Protein AF-A0A3D0YXF5-F1 (afdb_monomer)

Mean predicted aligned error: 14.38 Å

Solvent-accessible surface area (backbone atoms only — not comparable to full-atom values): 16754 Å² total; per-residue (Å²): 121,49,77,58,75,76,89,81,61,90,86,75,76,99,81,76,87,83,88,84,89,81,92,72,65,40,73,45,70,45,40,43,41,37,67,50,74,58,67,47,79,48,69,56,35,49,22,45,36,40,40,40,33,49,24,33,35,38,38,37,34,51,30,30,38,42,40,38,39,40,33,48,30,38,39,37,39,40,34,43,36,35,38,42,36,41,35,41,37,43,28,40,42,39,36,41,35,50,30,37,36,42,36,40,39,40,34,45,39,34,37,40,40,38,34,47,35,39,40,40,38,41,37,39,36,45,30,41,43,38,38,40,35,40,36,39,38,36,39,39,38,42,34,48,33,40,41,37,39,37,38,53,35,40,26,44,37,37,39,37,41,32,51,31,34,39,39,37,44,28,34,47,73,36,84,67,10,43,35,40,40,38,26,48,32,30,39,37,36,42,32,36,39,72,84,42,43,26,25,41,40,37,41,30,73,38,65,52,79,47,75,64,52,78,51,73,41,78,49,77,58,94,45,34,41,37,34,24,37,68,41,74,52,11,43,38,39,38,40,25,48,31,29,38,36,40,36,39,52,40,95,82,64,76,73,73,74,80,72,71,75,64,73,50,75,65,55,53,48,46,54,50,34,42,76,70,65,77,44,53,74,70,57,42,52,53,52,52,41,59,74,67,68,61,82,81,78,79,82,81,83,78,86,80,83,91,83,86,82,88,80,88,75,90,77,81,88,79,86,82,89,86,132

Radius of gyration: 31.26 Å; Cα contacts (8 Å, |Δi|>4): 800; chains: 1; bounding box: 92×60×102 Å

pLDDT: mean 80.94, std 19.0, range [35.25, 97.25]

Nearest PDB structures (foldseek):
  4qrk-assembly1_A  TM=3.802E-01  e=3.523E-03  Clostridium sporogenes ATCC 15579
  5awg-assembly1_A  TM=2.211E-01  e=3.353E+00  Escherichia coli K-12

Foldseek 3Di:
DDEDDPVPDPPDDDDDDDDDDDDDPQADEEEEEEEDQEEAEEENHAHAYAAAYAHYEYEYYCYHEHYEAHYAEYEYHAECYEEEYHYAYAYEEYEYEQYEYEYEEEYQEYEYHAYNYEEEYAYEYADDEYEHEQYHEAYAYEYAEEEYAYYADEYQHAHAEYAYYEYEHEYAHDFNREHEHEYAYYEYEYEYALPHFAKEKFAELEEEEAAPRQFPAWDDDDRIITTTSHHHRHYHYYYYDYYYYYYYHDHDDPPPPPPPPPPPPQLVVLVVCVVVVVDPPVVSVVSVCVVVVDDDDDDDDDDDDDDDDDDDDDDDDDDDDDD

Secondary structure (DSSP, 8-state):
-EEE-STT-TT--S-----------TTS-EEEEE-SS--EEEES--S-EEEEEEES-EEEES-EEEEEEEEEES-EEEES-EEEEEEEEEES-EEEES-EEEEEEEEEES-EEEEEEEEEEEEEEEES-EEEEEEES-EEEEEEES-EEEEEEEEEEEEEEEEES-EEEEEEEEEEEEEEEEESSS-EEEEEETT--EEEEEEESSS-EEE-S--SEEEEETTEEEEESS-SSEEEEEEESSS-EEEEEES----------PPPHHHHHHHHHHHTTSS-HHHHHHHHHHHTTPPPPPPP-----------------------

Structure (mmCIF, N/CA/C/O backbone):
data_AF-A0A3D0YXF5-F1
#
_entry.id   AF-A0A3D0YXF5-F1
#
loop_
_atom_site.group_PDB
_atom_site.id
_atom_site.type_symbol
_atom_site.label_atom_id
_atom_site.label_alt_id
_atom_site.label_comp_id
_atom_site.label_asym_id
_atom_site.label_entity_id
_atom_site.label_seq_id
_atom_site.pdbx_PDB_ins_code
_atom_site.Cartn_x
_atom_site.Cartn_y
_atom_site.Cartn_z
_atom_site.occupancy
_atom_site.B_iso_or_equiv
_atom_site.auth_seq_id
_atom_site.auth_comp_id
_atom_site.auth_asym_id
_atom_site.auth_atom_id
_atom_site.pdbx_PDB_model_num
ATOM 1 N N . LYS A 1 1 ? 18.301 -5.282 -23.547 1.00 48.09 1 LYS A N 1
ATOM 2 C CA . LYS A 1 1 ? 19.136 -4.310 -22.814 1.00 48.09 1 LYS A CA 1
ATOM 3 C C . LYS A 1 1 ? 19.361 -3.062 -23.658 1.00 48.09 1 LYS A C 1
ATOM 5 O O . LYS A 1 1 ? 19.960 -3.166 -24.724 1.00 48.09 1 LYS A O 1
ATOM 10 N N . ILE A 1 2 ? 18.848 -1.915 -23.215 1.00 55.94 2 ILE A N 1
ATOM 11 C CA . ILE A 1 2 ? 19.117 -0.598 -23.811 1.00 55.94 2 ILE A CA 1
ATOM 12 C C . ILE A 1 2 ? 19.801 0.243 -22.738 1.00 55.94 2 ILE A C 1
ATOM 14 O O . ILE A 1 2 ? 19.229 0.450 -21.672 1.00 55.94 2 ILE A O 1
ATOM 18 N N . ILE A 1 3 ? 21.022 0.691 -23.024 1.00 53.75 3 ILE A N 1
ATOM 19 C CA . ILE A 1 3 ? 21.816 1.538 -22.130 1.00 53.75 3 ILE A CA 1
ATOM 20 C C . ILE A 1 3 ? 21.948 2.896 -22.807 1.00 53.75 3 ILE A C 1
ATOM 22 O O . ILE A 1 3 ? 22.536 2.991 -23.888 1.00 53.75 3 ILE A O 1
ATOM 26 N N . VAL A 1 4 ? 21.411 3.943 -22.185 1.00 55.62 4 VAL A N 1
ATOM 27 C CA . VAL A 1 4 ? 21.636 5.324 -22.631 1.00 55.62 4 VAL A CA 1
ATOM 28 C C . VAL A 1 4 ? 22.674 5.951 -21.704 1.00 55.62 4 VAL A C 1
ATOM 30 O O . VAL A 1 4 ? 22.337 6.567 -20.693 1.00 55.62 4 VAL A O 1
ATOM 33 N N . ASP A 1 5 ? 23.952 5.751 -22.033 1.00 45.34 5 ASP A N 1
ATOM 34 C CA . ASP A 1 5 ? 25.078 6.298 -21.274 1.00 45.34 5 ASP A CA 1
ATOM 35 C C . ASP A 1 5 ? 25.586 7.612 -21.895 1.00 45.34 5 ASP A C 1
ATOM 37 O O . ASP A 1 5 ? 25.857 7.707 -23.094 1.00 45.34 5 ASP A O 1
ATOM 41 N N . ARG A 1 6 ? 25.734 8.641 -21.055 1.00 49.47 6 ARG A N 1
ATOM 42 C CA . ARG A 1 6 ? 26.289 9.950 -21.430 1.00 49.47 6 ARG A CA 1
ATOM 43 C C . ARG A 1 6 ? 27.824 9.971 -21.345 1.00 49.47 6 ARG A C 1
ATOM 45 O O . ARG A 1 6 ? 28.446 10.866 -21.917 1.00 49.47 6 ARG A O 1
ATOM 52 N N . ALA A 1 7 ? 28.448 9.005 -20.662 1.00 42.97 7 ALA A N 1
ATOM 53 C CA . ALA A 1 7 ? 29.860 9.037 -20.270 1.00 42.97 7 ALA A CA 1
ATOM 54 C C . ALA A 1 7 ? 30.867 8.819 -21.419 1.00 42.97 7 ALA A C 1
ATOM 56 O O . ALA A 1 7 ? 32.049 9.128 -21.264 1.00 42.97 7 ALA A O 1
ATOM 57 N N . GLY A 1 8 ? 30.427 8.361 -22.596 1.00 37.31 8 GLY A N 1
ATOM 58 C CA . GLY A 1 8 ? 31.296 8.147 -23.765 1.00 37.31 8 GLY A CA 1
ATOM 59 C C . GLY A 1 8 ? 31.472 9.349 -24.704 1.00 37.31 8 GLY A C 1
ATOM 60 O O . GLY A 1 8 ? 32.304 9.305 -25.611 1.00 37.31 8 GLY A O 1
ATOM 61 N N . CYS A 1 9 ? 30.714 10.433 -24.527 1.00 43.78 9 CYS A N 1
ATOM 62 C CA . CYS A 1 9 ? 30.600 11.481 -25.546 1.00 43.78 9 CYS A CA 1
ATOM 63 C C . CYS A 1 9 ? 31.459 12.716 -25.218 1.00 43.78 9 CYS A C 1
ATOM 65 O O . CYS A 1 9 ? 30.960 13.744 -24.759 1.00 43.78 9 CYS A O 1
ATOM 67 N N . ARG A 1 10 ? 32.778 12.646 -25.466 1.00 35.75 10 ARG A N 1
ATOM 68 C CA . ARG A 1 10 ? 33.653 13.836 -25.426 1.00 35.75 10 ARG A CA 1
ATOM 69 C C . ARG A 1 10 ? 33.351 14.751 -26.619 1.00 35.75 10 ARG A C 1
ATOM 71 O O . ARG A 1 10 ? 33.661 14.402 -27.753 1.00 35.75 10 ARG A O 1
ATOM 78 N N . GLY A 1 11 ? 32.807 15.940 -26.344 1.00 41.78 11 GLY A N 1
ATOM 79 C CA . GLY A 1 11 ? 32.655 17.031 -27.320 1.00 41.78 11 GLY A CA 1
ATOM 80 C C . GLY A 1 11 ? 31.221 17.488 -27.610 1.00 41.78 11 GLY A C 1
ATOM 81 O O . GLY A 1 11 ? 31.004 18.163 -28.612 1.00 41.78 11 GLY A O 1
ATOM 82 N N . TRP A 1 12 ? 30.235 17.123 -26.788 1.00 47.50 12 TRP A N 1
ATOM 83 C CA . TRP A 1 12 ? 28.827 17.464 -27.027 1.00 47.50 12 TRP A CA 1
ATOM 84 C C . TRP A 1 12 ? 28.361 18.666 -26.194 1.00 47.50 12 TRP A C 1
ATOM 86 O O . TRP A 1 12 ? 28.510 18.682 -24.973 1.00 47.50 12 TRP A O 1
ATOM 96 N N . SER A 1 13 ? 27.805 19.679 -26.868 1.00 45.81 13 SER A N 1
ATOM 97 C CA . SER A 1 13 ? 27.180 20.861 -26.264 1.00 45.81 13 SER A CA 1
ATOM 98 C C . SER A 1 13 ? 25.752 20.572 -25.768 1.00 45.81 13 SER A C 1
ATOM 100 O O . SER A 1 13 ? 25.099 19.616 -26.182 1.00 45.81 13 SER A O 1
ATOM 102 N N . ALA A 1 14 ? 25.291 21.401 -24.832 1.00 47.19 14 ALA A N 1
ATOM 103 C CA . ALA A 1 14 ? 24.287 21.119 -23.805 1.00 47.19 14 ALA A CA 1
ATOM 104 C C . ALA A 1 14 ? 22.796 21.029 -24.223 1.00 47.19 14 ALA A C 1
ATOM 106 O O . ALA A 1 14 ? 21.942 21.140 -23.352 1.00 47.19 14 ALA A O 1
ATOM 107 N N . GLU A 1 15 ? 22.439 20.803 -25.490 1.00 48.72 15 GLU A N 1
ATOM 108 C CA . GLU A 1 15 ? 21.062 21.090 -25.953 1.00 48.72 15 GLU A CA 1
ATOM 109 C C . GLU A 1 15 ? 20.487 20.097 -26.980 1.00 48.72 15 GLU A C 1
ATOM 111 O O . GLU A 1 15 ? 19.892 20.481 -27.985 1.00 48.72 15 GLU A O 1
ATOM 116 N N . ARG A 1 16 ? 20.638 18.784 -26.761 1.00 51.69 16 ARG A N 1
ATOM 117 C CA . ARG A 1 16 ? 19.855 17.797 -27.527 1.00 51.69 16 ARG A CA 1
ATOM 118 C C . ARG A 1 16 ? 19.214 16.746 -26.632 1.00 51.69 16 ARG A C 1
ATOM 120 O O . ARG A 1 16 ? 19.907 15.989 -25.957 1.00 51.69 16 ARG A O 1
ATOM 127 N N . GLN A 1 17 ? 17.885 16.727 -26.673 1.00 59.66 17 GLN A N 1
ATOM 128 C CA . GLN A 1 17 ? 17.025 15.643 -26.215 1.00 59.66 17 GLN A CA 1
ATOM 129 C C . GLN A 1 17 ? 17.021 14.551 -27.293 1.00 59.66 17 GLN A C 1
ATOM 131 O O . GLN A 1 17 ? 16.978 14.857 -28.487 1.00 59.66 17 GLN A O 1
ATOM 136 N N . VAL A 1 18 ? 17.131 13.289 -26.884 1.00 67.81 18 VAL A N 1
ATOM 137 C CA . VAL A 1 18 ? 17.020 12.140 -27.789 1.00 67.81 18 VAL A CA 1
ATOM 138 C C . VAL A 1 18 ? 15.749 11.403 -27.410 1.00 67.81 18 VAL A C 1
ATOM 140 O O . VAL A 1 18 ? 15.692 10.794 -26.345 1.00 67.81 18 VAL A O 1
ATOM 143 N N . ASP A 1 19 ? 14.749 11.465 -28.282 1.00 74.44 19 ASP A N 1
ATOM 144 C CA . ASP A 1 19 ? 13.517 10.701 -28.126 1.00 74.44 19 ASP A CA 1
ATOM 145 C C . ASP A 1 19 ? 13.680 9.356 -28.842 1.00 74.44 19 ASP A C 1
ATOM 147 O O . ASP A 1 19 ? 13.982 9.296 -30.037 1.00 74.44 19 ASP A O 1
ATOM 151 N N . VAL A 1 20 ? 13.517 8.264 -28.096 1.00 79.88 20 VAL A N 1
ATOM 152 C CA . VAL A 1 20 ? 13.650 6.897 -28.606 1.00 79.88 20 VAL A CA 1
ATOM 153 C C . VAL A 1 20 ? 12.303 6.196 -28.468 1.00 79.88 20 VAL A C 1
ATOM 155 O O . VAL A 1 20 ? 11.877 5.883 -27.360 1.00 79.88 20 VAL A O 1
ATOM 158 N N . GLU A 1 21 ? 11.639 5.919 -29.592 1.00 83.88 21 GLU A N 1
ATOM 159 C CA . GLU A 1 21 ? 10.446 5.064 -29.630 1.00 83.88 21 GLU A CA 1
ATOM 160 C C . GLU A 1 21 ? 10.843 3.656 -30.080 1.00 83.88 21 GLU A C 1
ATOM 162 O O . GLU A 1 21 ? 11.432 3.462 -31.145 1.00 83.88 21 GLU A O 1
ATOM 167 N N . LEU A 1 22 ? 10.503 2.655 -29.270 1.00 82.38 22 LEU A N 1
ATOM 168 C CA . LEU A 1 22 ? 10.788 1.251 -29.548 1.00 82.38 22 LEU A CA 1
ATOM 169 C C . LEU A 1 22 ? 9.500 0.445 -29.482 1.00 82.38 22 LEU A C 1
ATOM 171 O O . LEU A 1 22 ? 8.770 0.484 -28.495 1.00 82.38 22 LEU A O 1
ATOM 175 N N . ARG A 1 23 ? 9.241 -0.331 -30.534 1.00 86.50 23 ARG A N 1
ATOM 176 C CA . ARG A 1 23 ? 8.106 -1.253 -30.598 1.00 86.50 23 ARG A CA 1
ATOM 177 C C . ARG A 1 23 ? 8.620 -2.669 -30.461 1.00 86.50 23 ARG A C 1
ATOM 179 O O . ARG A 1 23 ? 9.256 -3.192 -31.373 1.00 86.50 23 ARG A O 1
ATOM 186 N N . ILE A 1 24 ? 8.345 -3.270 -29.314 1.00 88.19 24 ILE A N 1
ATOM 187 C CA . ILE A 1 24 ? 8.746 -4.639 -29.001 1.00 88.19 24 ILE A CA 1
ATOM 188 C C . ILE A 1 24 ? 7.515 -5.551 -28.912 1.00 88.19 24 ILE A C 1
ATOM 190 O O . ILE A 1 24 ? 6.410 -5.076 -28.631 1.00 88.19 24 ILE A O 1
ATOM 194 N N . PRO A 1 25 ? 7.666 -6.862 -29.161 1.00 86.62 25 PRO A N 1
ATOM 195 C CA . PRO A 1 25 ? 6.602 -7.827 -28.916 1.00 86.62 25 PRO A CA 1
ATOM 196 C C . PRO A 1 25 ? 6.161 -7.805 -27.450 1.00 86.62 25 PRO A C 1
ATOM 198 O O . PRO A 1 25 ? 6.988 -7.679 -26.551 1.00 86.62 25 PRO A O 1
ATOM 201 N N . ARG A 1 26 ? 4.864 -8.003 -27.189 1.00 84.50 26 ARG A N 1
ATOM 202 C CA . ARG A 1 26 ? 4.323 -7.955 -25.819 1.00 84.50 26 ARG A CA 1
ATOM 203 C C . ARG A 1 26 ? 4.929 -9.003 -24.886 1.00 84.50 26 ARG A C 1
ATOM 205 O O . ARG A 1 26 ? 4.947 -8.785 -23.690 1.00 84.50 26 ARG A O 1
ATOM 212 N N . SER A 1 27 ? 5.389 -10.137 -25.401 1.00 86.62 27 SER A N 1
ATOM 213 C CA . SER A 1 27 ? 6.003 -11.203 -24.601 1.00 86.62 27 SER A CA 1
ATOM 214 C C . SER A 1 27 ? 7.510 -11.031 -24.398 1.00 86.62 27 SER A C 1
ATOM 216 O O . SER A 1 27 ? 8.139 -11.930 -23.856 1.00 86.62 27 SER A O 1
ATOM 218 N N . ALA A 1 28 ? 8.108 -9.953 -24.910 1.00 85.25 28 ALA A N 1
ATOM 219 C CA . ALA A 1 28 ? 9.539 -9.731 -24.779 1.00 85.25 28 ALA A CA 1
ATOM 220 C C . ALA A 1 28 ? 9.890 -9.231 -23.375 1.00 85.25 28 ALA A C 1
ATOM 222 O O . ALA A 1 28 ? 9.149 -8.440 -22.788 1.00 85.25 28 ALA A O 1
ATOM 223 N N . ASP A 1 29 ? 11.056 -9.648 -22.891 1.00 88.88 29 ASP A N 1
ATOM 224 C CA . ASP A 1 29 ? 11.658 -9.076 -21.695 1.00 88.88 29 ASP A CA 1
ATOM 225 C C . ASP A 1 29 ? 12.316 -7.732 -22.036 1.00 88.88 29 ASP A C 1
ATOM 227 O O . ASP A 1 29 ? 12.961 -7.574 -23.082 1.00 88.88 29 ASP A O 1
ATOM 231 N N . LEU A 1 30 ? 12.146 -6.750 -21.154 1.00 88.75 30 LEU A N 1
ATOM 232 C CA . LEU A 1 30 ? 12.619 -5.385 -21.344 1.00 88.75 30 LEU A CA 1
ATOM 233 C C . LEU A 1 30 ? 13.515 -4.966 -20.183 1.00 88.75 30 LEU A C 1
ATOM 235 O O . LEU A 1 30 ? 13.103 -4.959 -19.031 1.00 88.75 30 LEU A O 1
ATOM 239 N N . GLU A 1 31 ? 14.727 -4.541 -20.514 1.00 91.50 31 GLU A N 1
ATOM 240 C CA . GLU A 1 31 ? 15.679 -3.962 -19.569 1.00 91.50 31 GLU A CA 1
ATOM 241 C C . GLU A 1 31 ? 16.110 -2.592 -20.095 1.00 91.50 31 GLU A C 1
ATOM 243 O O . GLU A 1 31 ? 16.691 -2.502 -21.192 1.00 91.50 31 GLU A O 1
ATOM 248 N N . VAL A 1 32 ? 15.796 -1.551 -19.324 1.00 88.12 32 VAL A N 1
ATOM 249 C CA . VAL A 1 32 ? 16.102 -0.149 -19.629 1.00 88.12 32 VAL A CA 1
ATOM 250 C C . VAL A 1 32 ? 16.893 0.444 -18.475 1.00 88.12 32 VAL A C 1
ATOM 252 O O . VAL A 1 32 ? 16.419 0.470 -17.342 1.00 88.12 32 VAL A O 1
ATOM 255 N N . GLU A 1 33 ? 18.080 0.954 -18.790 1.00 88.25 33 GLU A N 1
ATOM 256 C CA . GLU A 1 33 ? 18.944 1.652 -17.841 1.00 88.25 33 GLU A CA 1
ATOM 257 C C . GLU A 1 33 ? 19.231 3.067 -18.369 1.00 88.25 33 GLU A C 1
ATOM 259 O O . GLU A 1 33 ? 19.772 3.235 -19.472 1.00 88.25 33 GLU A O 1
ATOM 264 N N . THR A 1 34 ? 18.864 4.095 -17.597 1.00 82.38 34 THR A N 1
ATOM 265 C CA . THR A 1 34 ? 19.123 5.503 -17.940 1.00 82.38 34 THR A CA 1
ATOM 266 C C . THR A 1 34 ? 19.773 6.248 -16.773 1.00 82.38 34 THR A C 1
ATOM 268 O O . THR A 1 34 ? 19.364 6.149 -15.621 1.00 82.38 34 THR A O 1
ATOM 271 N N . GLY A 1 35 ? 20.823 7.020 -17.059 1.00 76.50 35 GLY A N 1
ATOM 272 C CA . GLY A 1 35 ? 21.488 7.855 -16.047 1.00 76.50 35 GLY A CA 1
ATOM 273 C C . GLY A 1 35 ? 21.076 9.330 -16.068 1.00 76.50 35 GLY A C 1
ATOM 274 O O . GLY A 1 35 ? 21.426 10.075 -15.158 1.00 76.50 35 GLY A O 1
ATOM 275 N N . GLY A 1 36 ? 20.395 9.779 -17.127 1.00 74.44 36 GLY A N 1
ATOM 276 C CA . GLY A 1 36 ? 20.035 11.185 -17.342 1.00 74.44 36 GLY A CA 1
ATOM 277 C C . GLY A 1 36 ? 18.571 11.493 -17.013 1.00 74.44 36 GLY A C 1
ATOM 278 O O . GLY A 1 36 ? 17.788 10.560 -16.925 1.00 74.44 36 GLY A O 1
ATOM 279 N N . PRO A 1 37 ? 18.184 12.783 -16.921 1.00 75.31 37 PRO A N 1
ATOM 280 C CA . PRO A 1 37 ? 16.876 13.256 -16.434 1.00 75.31 37 PRO A CA 1
ATOM 281 C C . PRO A 1 37 ? 15.697 13.041 -17.410 1.00 75.31 37 PRO A C 1
ATOM 283 O O . PRO A 1 37 ? 14.751 13.824 -17.433 1.00 75.31 37 PRO A O 1
ATOM 286 N N . GLY A 1 38 ? 15.765 12.029 -18.273 1.00 79.31 38 GLY A N 1
ATOM 287 C CA . GLY A 1 38 ? 14.735 11.752 -19.273 1.00 79.31 38 GLY A CA 1
ATOM 288 C C . GLY A 1 38 ? 13.631 10.855 -18.710 1.00 79.31 38 GLY A C 1
ATOM 289 O O . GLY A 1 38 ? 13.958 9.863 -18.057 1.00 79.31 38 GLY A O 1
ATOM 290 N N . PRO A 1 39 ? 12.344 11.148 -18.974 1.00 86.94 39 PRO A N 1
ATOM 291 C CA . PRO A 1 39 ? 11.265 10.278 -18.537 1.00 86.94 39 PRO A CA 1
ATOM 292 C C . PRO A 1 39 ? 11.284 8.954 -19.308 1.00 86.94 39 PRO A C 1
ATOM 294 O O . PRO A 1 39 ? 11.583 8.915 -20.504 1.00 86.94 39 PRO A O 1
ATOM 297 N N . VAL A 1 40 ? 10.911 7.868 -18.638 1.00 90.31 40 VAL A N 1
ATOM 298 C CA . VAL A 1 40 ? 10.796 6.535 -19.237 1.00 90.31 40 VAL A CA 1
ATOM 299 C C . VAL A 1 40 ? 9.333 6.127 -19.232 1.00 90.31 40 VAL A C 1
ATOM 301 O O . VAL A 1 40 ? 8.704 6.062 -18.182 1.00 90.31 40 VAL A O 1
ATOM 304 N N . THR A 1 41 ? 8.777 5.843 -20.410 1.00 91.19 41 THR A N 1
ATOM 305 C CA . THR A 1 41 ? 7.402 5.344 -20.542 1.00 91.19 41 THR A CA 1
ATOM 306 C C . THR A 1 41 ? 7.406 3.940 -21.127 1.00 91.19 41 THR A C 1
ATOM 308 O O . THR A 1 41 ? 7.952 3.716 -22.206 1.00 91.19 41 THR A O 1
ATOM 311 N N . VAL A 1 42 ? 6.774 2.995 -20.434 1.00 91.44 42 VAL A N 1
ATOM 312 C CA . VAL A 1 42 ? 6.630 1.600 -20.864 1.00 91.44 42 VAL A CA 1
ATOM 313 C C . VAL A 1 42 ? 5.159 1.219 -20.826 1.00 91.44 42 VAL A C 1
ATOM 315 O O . VAL A 1 42 ? 4.462 1.498 -19.853 1.00 91.44 42 VAL A O 1
ATOM 318 N N . SER A 1 43 ? 4.664 0.573 -21.882 1.00 92.88 43 SER A N 1
ATOM 319 C CA . SER A 1 43 ? 3.271 0.129 -21.920 1.00 92.88 43 SER A CA 1
ATOM 320 C C . SER A 1 43 ? 3.066 -1.199 -22.642 1.00 92.88 43 SER A C 1
ATOM 322 O O . SER A 1 43 ? 3.771 -1.513 -23.602 1.00 92.88 43 SER A O 1
ATOM 324 N N . GLY A 1 44 ? 2.084 -1.979 -22.180 1.00 88.88 44 GLY A N 1
ATOM 325 C CA . GLY A 1 44 ? 1.566 -3.148 -22.898 1.00 88.88 44 GLY A CA 1
ATOM 326 C C . GLY A 1 44 ? 2.488 -4.371 -22.934 1.00 88.88 44 GLY A C 1
ATOM 327 O O . GLY A 1 44 ? 2.317 -5.231 -23.805 1.00 88.88 44 GLY A O 1
ATOM 328 N N . ILE A 1 45 ? 3.457 -4.458 -22.019 1.00 90.00 45 ILE A N 1
ATOM 329 C CA . ILE A 1 45 ? 4.431 -5.555 -21.938 1.00 90.00 45 ILE A CA 1
ATOM 330 C C . ILE A 1 45 ? 3.971 -6.605 -20.920 1.00 90.00 45 ILE A C 1
ATOM 332 O O . ILE A 1 45 ? 3.599 -6.286 -19.798 1.00 90.00 45 ILE A O 1
ATOM 336 N N . ARG A 1 46 ? 3.986 -7.870 -21.335 1.00 89.31 46 ARG A N 1
ATOM 337 C CA . ARG A 1 46 ? 3.562 -9.061 -20.583 1.00 89.31 46 ARG A CA 1
ATOM 338 C C . ARG A 1 46 ? 4.730 -9.967 -20.149 1.00 89.31 46 ARG A C 1
ATOM 340 O O . ARG A 1 46 ? 4.488 -11.068 -19.663 1.00 89.31 46 ARG A O 1
ATOM 347 N N . GLY A 1 47 ? 5.965 -9.557 -20.438 1.00 87.56 47 GLY A N 1
ATOM 348 C CA . GLY A 1 47 ? 7.197 -10.237 -20.032 1.00 87.56 47 GLY A CA 1
ATOM 349 C C . GLY A 1 47 ? 7.798 -9.637 -18.760 1.00 87.56 47 GLY A C 1
ATOM 350 O O . GLY A 1 47 ? 7.142 -8.882 -18.043 1.00 87.56 47 GLY A O 1
ATOM 351 N N . SER A 1 48 ? 9.062 -9.952 -18.493 1.00 91.12 48 SER A N 1
ATOM 352 C CA . SER A 1 48 ? 9.805 -9.382 -17.366 1.00 91.12 48 SER A CA 1
ATOM 353 C C . SER A 1 48 ? 10.324 -7.993 -17.727 1.00 91.12 48 SER A C 1
ATOM 355 O O . SER A 1 48 ? 10.935 -7.803 -18.780 1.00 91.12 48 SER A O 1
ATOM 357 N N . ILE A 1 49 ? 10.098 -7.010 -16.861 1.00 93.19 49 ILE A N 1
ATOM 358 C CA . ILE A 1 49 ? 10.489 -5.618 -17.080 1.00 93.19 49 ILE A CA 1
ATOM 359 C C . ILE A 1 49 ? 11.405 -5.190 -15.939 1.00 93.19 49 ILE A C 1
ATOM 361 O O . ILE A 1 49 ? 11.015 -5.268 -14.778 1.00 93.19 49 ILE A O 1
ATOM 365 N N . ARG A 1 50 ? 12.597 -4.695 -16.269 1.00 94.19 50 ARG A N 1
ATOM 366 C CA . ARG A 1 50 ? 13.523 -4.062 -15.328 1.00 94.19 50 ARG A CA 1
ATOM 367 C C . ARG A 1 50 ? 13.829 -2.645 -15.798 1.00 94.19 50 ARG A C 1
ATOM 369 O O . ARG A 1 50 ? 14.405 -2.457 -16.871 1.00 94.19 50 ARG A O 1
ATOM 376 N N . LEU A 1 51 ? 13.427 -1.657 -15.008 1.00 92.44 51 LEU A N 1
ATOM 377 C CA . LEU A 1 51 ? 13.678 -0.240 -15.260 1.00 92.44 51 LEU A CA 1
ATOM 378 C C . LEU A 1 51 ? 14.583 0.289 -14.157 1.00 92.44 51 LEU A C 1
ATOM 380 O O . LEU A 1 51 ? 14.207 0.227 -12.994 1.00 92.44 51 LEU A O 1
ATOM 384 N N . ALA A 1 52 ? 15.749 0.811 -14.521 1.00 91.12 52 ALA A N 1
ATOM 385 C CA . ALA A 1 52 ? 16.648 1.475 -13.588 1.00 91.12 52 ALA A 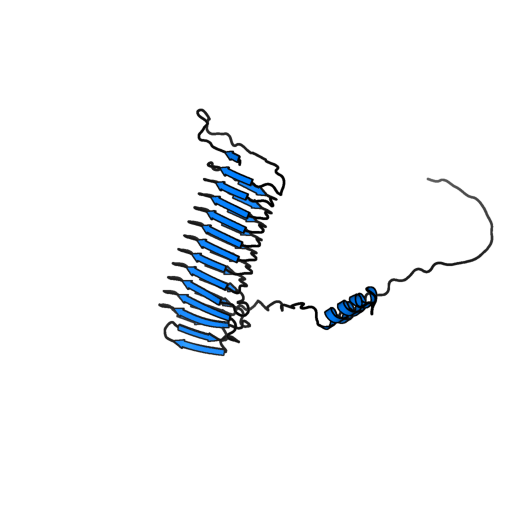CA 1
ATOM 386 C C . ALA A 1 52 ? 16.961 2.884 -14.098 1.00 91.12 52 ALA A C 1
ATOM 388 O O . ALA A 1 52 ? 17.534 3.046 -15.179 1.00 91.12 52 ALA A O 1
ATOM 389 N N . THR A 1 53 ? 16.585 3.907 -13.333 1.00 87.69 53 THR A N 1
ATOM 390 C CA . THR A 1 53 ? 16.832 5.306 -13.701 1.00 87.69 53 THR A CA 1
ATOM 391 C C . THR A 1 53 ? 17.538 6.063 -12.586 1.00 87.69 53 THR A C 1
ATOM 393 O O . THR A 1 53 ? 17.107 6.047 -11.437 1.00 87.69 53 THR A O 1
ATOM 396 N N . GLY A 1 54 ? 18.602 6.794 -12.911 1.00 85.50 54 GLY A N 1
ATOM 397 C CA . GLY A 1 54 ? 19.243 7.681 -11.938 1.00 85.50 54 GLY A CA 1
ATOM 398 C C . GLY A 1 54 ? 18.378 8.900 -11.602 1.00 85.50 54 GLY A C 1
ATOM 399 O O . GLY A 1 54 ? 18.253 9.276 -10.437 1.00 85.50 54 GLY A O 1
ATOM 400 N N . GLN A 1 55 ? 17.787 9.512 -12.631 1.00 81.94 55 GLN A N 1
ATOM 401 C CA . GLN A 1 55 ? 16.931 10.694 -12.538 1.00 81.94 55 GLN A CA 1
ATOM 402 C C . GLN A 1 55 ? 15.829 10.624 -13.599 1.00 81.94 55 GLN A C 1
ATOM 404 O O . GLN A 1 55 ? 16.100 10.208 -14.720 1.00 81.94 55 GLN A O 1
ATOM 409 N N . GLY A 1 56 ? 14.632 11.108 -13.281 1.00 83.69 56 GLY A N 1
ATOM 410 C CA . GLY A 1 56 ? 13.527 11.229 -14.233 1.00 83.69 56 GLY A CA 1
ATOM 411 C C . GLY A 1 56 ? 12.306 10.402 -13.846 1.00 83.69 56 GLY A C 1
ATOM 412 O O . GLY A 1 56 ? 12.383 9.457 -13.064 1.00 83.69 56 GLY A O 1
ATOM 413 N N . ASP A 1 57 ? 11.158 10.795 -14.393 1.00 90.38 57 ASP A N 1
ATOM 414 C CA . ASP A 1 57 ? 9.883 10.157 -14.084 1.00 90.38 57 ASP A CA 1
ATOM 415 C C . ASP A 1 57 ? 9.724 8.839 -14.852 1.00 90.38 57 ASP A C 1
ATOM 417 O O . ASP A 1 57 ? 10.034 8.745 -16.043 1.00 90.38 57 ASP A O 1
ATOM 421 N N . ILE A 1 58 ? 9.182 7.825 -14.187 1.00 93.44 58 ILE A N 1
ATOM 422 C CA . ILE A 1 58 ? 8.887 6.526 -14.789 1.00 93.44 58 ILE A CA 1
ATOM 423 C C . ILE A 1 58 ? 7.373 6.365 -14.864 1.00 93.44 58 ILE A C 1
ATOM 425 O O . ILE A 1 58 ? 6.681 6.448 -13.853 1.00 93.44 58 ILE A O 1
ATOM 429 N N . SER A 1 59 ? 6.847 6.082 -16.054 1.00 94.06 59 SER A N 1
ATOM 430 C CA . SER A 1 59 ? 5.450 5.703 -16.241 1.00 94.06 59 SER A CA 1
ATOM 431 C C . SER A 1 59 ? 5.344 4.311 -16.849 1.00 94.06 59 SER A C 1
ATOM 433 O O . SER A 1 59 ? 5.825 4.061 -17.953 1.00 94.06 59 SER A O 1
ATOM 435 N N . VAL A 1 60 ? 4.692 3.400 -16.135 1.00 94.56 60 VAL A N 1
ATOM 436 C CA . VAL A 1 60 ? 4.446 2.027 -16.574 1.00 94.56 60 VAL A CA 1
ATOM 437 C C . VAL A 1 60 ? 2.948 1.770 -16.618 1.00 94.56 60 VAL A C 1
ATOM 439 O O . VAL A 1 60 ? 2.239 2.058 -15.656 1.00 94.56 60 VAL A O 1
ATOM 442 N N . ARG A 1 61 ? 2.449 1.240 -17.738 1.00 94.88 61 ARG A N 1
ATOM 443 C CA . ARG A 1 61 ? 1.014 0.990 -17.934 1.00 94.88 61 ARG A CA 1
ATOM 444 C C . ARG A 1 61 ? 0.724 -0.368 -18.554 1.00 94.88 61 ARG A C 1
ATOM 446 O O . ARG A 1 61 ? 1.429 -0.800 -19.463 1.00 94.88 61 ARG A O 1
ATOM 453 N N . GLU A 1 62 ? -0.373 -0.992 -18.135 1.00 92.00 62 GLU A N 1
ATOM 454 C CA . GLU A 1 62 ? -0.912 -2.218 -18.748 1.00 92.00 62 GLU A CA 1
ATOM 455 C C . GLU A 1 62 ? 0.127 -3.344 -18.861 1.00 92.00 62 GLU A C 1
ATOM 457 O O . GLU A 1 62 ? 0.298 -3.962 -19.920 1.00 92.00 62 GLU A O 1
ATOM 462 N N . THR A 1 63 ? 0.862 -3.585 -17.780 1.00 91.62 63 THR A N 1
ATOM 463 C CA . THR A 1 63 ? 1.883 -4.630 -17.745 1.00 91.62 63 THR A CA 1
ATOM 464 C C . THR A 1 63 ? 1.380 -5.891 -17.064 1.00 91.62 63 THR A C 1
ATOM 466 O O . THR A 1 63 ? 0.519 -5.849 -16.185 1.00 91.62 63 THR A O 1
ATOM 469 N N . ALA A 1 64 ? 1.909 -7.036 -17.485 1.00 90.69 64 ALA A N 1
ATOM 470 C CA . ALA A 1 64 ? 1.671 -8.316 -16.831 1.00 90.69 64 ALA A CA 1
ATOM 471 C C . ALA A 1 64 ? 3.001 -9.057 -16.648 1.00 90.69 64 ALA A C 1
ATOM 473 O O . ALA A 1 64 ? 3.843 -8.998 -17.534 1.00 90.69 64 ALA A O 1
ATOM 474 N N . GLY A 1 65 ? 3.194 -9.764 -15.538 1.00 91.12 65 GLY A N 1
ATOM 475 C CA . GLY A 1 65 ? 4.431 -10.492 -15.247 1.00 91.12 65 GLY A CA 1
ATOM 476 C C . GLY A 1 65 ? 5.221 -9.869 -14.099 1.00 91.12 65 GLY A C 1
ATOM 477 O O . GLY A 1 65 ? 4.635 -9.450 -13.104 1.00 91.12 65 GLY A O 1
ATOM 478 N N . SER A 1 66 ? 6.550 -9.870 -14.216 1.00 93.31 66 SER A N 1
ATOM 479 C CA . SER A 1 66 ? 7.459 -9.317 -13.206 1.00 93.31 66 SER A CA 1
ATOM 480 C C . SER A 1 66 ? 7.880 -7.909 -13.609 1.00 93.31 66 SER A C 1
ATOM 482 O O . SER A 1 66 ? 8.437 -7.726 -14.690 1.00 93.31 66 SER A O 1
ATOM 484 N N . LEU A 1 67 ? 7.648 -6.922 -12.749 1.00 94.94 67 LEU A N 1
ATOM 485 C CA . LEU A 1 67 ? 8.059 -5.537 -12.952 1.00 94.94 67 LEU A CA 1
ATOM 486 C C . LEU A 1 67 ? 8.978 -5.115 -11.808 1.00 94.94 67 LEU A C 1
ATOM 488 O O . LEU A 1 67 ? 8.555 -5.090 -10.662 1.00 94.94 67 LEU A O 1
ATOM 492 N N . ILE A 1 68 ? 10.218 -4.774 -12.138 1.00 95.81 68 ILE A N 1
ATOM 493 C CA . ILE A 1 68 ? 11.211 -4.239 -11.211 1.00 95.81 68 ILE A CA 1
ATOM 494 C C . ILE A 1 68 ? 11.503 -2.803 -11.633 1.00 95.81 68 ILE A C 1
ATOM 496 O O . ILE A 1 68 ? 11.901 -2.560 -12.777 1.00 95.81 68 ILE A O 1
ATOM 500 N N . VAL A 1 69 ? 11.290 -1.852 -10.730 1.00 94.75 69 VAL A N 1
ATOM 501 C CA . VAL A 1 69 ? 11.519 -0.426 -10.970 1.00 94.75 69 VAL A CA 1
ATOM 502 C C . VAL A 1 69 ? 12.430 0.129 -9.888 1.00 94.75 69 VAL A C 1
ATOM 504 O O . VAL A 1 69 ? 12.064 0.164 -8.723 1.00 94.75 69 VAL A O 1
ATOM 507 N N . GLU A 1 70 ? 13.599 0.610 -10.284 1.00 94.00 70 GLU A N 1
ATOM 508 C CA . GLU A 1 70 ? 14.573 1.252 -9.410 1.00 94.00 70 GLU A CA 1
ATOM 509 C C . GLU A 1 70 ? 14.764 2.697 -9.881 1.00 94.00 70 GLU A C 1
ATOM 511 O O . GLU A 1 70 ? 15.138 2.944 -11.031 1.00 94.00 70 GLU A O 1
ATOM 516 N N . THR A 1 71 ? 14.508 3.672 -9.010 1.00 91.62 71 THR A N 1
ATOM 517 C CA . THR A 1 71 ? 14.786 5.080 -9.312 1.00 91.62 71 THR A CA 1
ATOM 518 C C . THR A 1 71 ? 15.496 5.791 -8.172 1.00 91.62 71 THR A C 1
ATOM 520 O O . THR A 1 71 ? 15.130 5.666 -7.005 1.00 91.62 71 THR A O 1
ATOM 523 N N . GLY A 1 72 ? 16.527 6.567 -8.509 1.00 88.38 72 GLY A N 1
ATOM 524 C CA . GLY A 1 72 ? 17.198 7.436 -7.543 1.00 88.38 72 GLY A CA 1
ATOM 525 C C . GLY A 1 72 ? 16.366 8.674 -7.208 1.00 88.38 72 GLY A C 1
ATOM 526 O O . GLY A 1 72 ? 16.201 9.020 -6.038 1.00 88.38 72 GLY A O 1
ATOM 527 N N . SER A 1 73 ? 15.837 9.344 -8.234 1.00 87.69 73 SER A N 1
ATOM 528 C CA . SER A 1 73 ? 15.043 10.565 -8.100 1.00 87.69 73 SER A CA 1
ATOM 529 C C . SER A 1 73 ? 14.055 10.715 -9.257 1.00 87.69 73 SER A C 1
ATOM 531 O O . SER A 1 73 ? 14.453 10.703 -10.421 1.00 87.69 73 SER A O 1
ATOM 533 N N . GLY A 1 74 ? 12.778 10.902 -8.943 1.00 87.06 74 GLY A N 1
ATOM 534 C CA . GLY A 1 74 ? 11.710 11.065 -9.927 1.00 87.06 74 GLY A CA 1
ATOM 535 C C . GLY A 1 74 ? 10.419 10.404 -9.467 1.00 87.06 74 GLY A C 1
ATOM 536 O O . GLY A 1 74 ? 10.416 9.573 -8.560 1.00 87.06 74 GLY A O 1
ATOM 537 N N . ASN A 1 75 ? 9.302 10.787 -10.073 1.00 92.38 75 ASN A N 1
ATOM 538 C CA . ASN A 1 75 ? 8.013 10.196 -9.745 1.00 92.38 75 ASN A CA 1
ATOM 539 C C . ASN A 1 75 ? 7.830 8.879 -10.496 1.00 92.38 75 ASN A C 1
ATOM 541 O O . ASN A 1 75 ? 8.155 8.775 -11.680 1.00 92.38 75 ASN A O 1
ATOM 545 N N . VAL A 1 76 ? 7.246 7.889 -9.828 1.00 95.00 76 VAL A N 1
ATOM 546 C CA . VAL A 1 76 ? 6.888 6.616 -10.454 1.00 95.00 76 VAL A CA 1
ATOM 547 C C . VAL A 1 76 ? 5.376 6.504 -10.521 1.00 95.00 76 VAL A C 1
ATOM 549 O O . VAL A 1 76 ? 4.691 6.575 -9.505 1.00 95.00 76 VAL A O 1
ATOM 552 N N . LEU A 1 77 ? 4.849 6.313 -11.724 1.00 95.81 77 LEU A N 1
ATOM 553 C CA . LEU A 1 77 ? 3.443 6.041 -11.978 1.00 95.81 77 LEU A CA 1
ATOM 554 C C . LEU A 1 77 ? 3.305 4.651 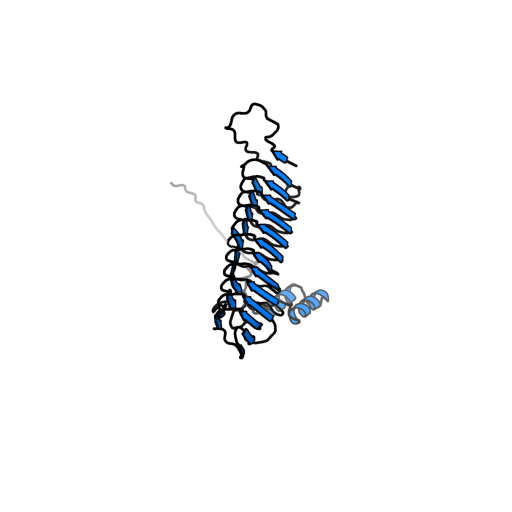-12.594 1.00 95.81 77 LEU A C 1
ATOM 556 O O . LEU A 1 77 ? 3.685 4.445 -13.743 1.00 95.81 77 LEU A O 1
ATOM 560 N N . ALA A 1 78 ? 2.713 3.722 -11.857 1.00 95.12 78 ALA A N 1
ATOM 561 C CA . ALA A 1 78 ? 2.397 2.381 -12.322 1.00 95.12 78 ALA A CA 1
ATOM 562 C C . ALA A 1 78 ? 0.872 2.185 -12.353 1.00 95.12 78 ALA A C 1
ATOM 564 O O . ALA A 1 78 ? 0.185 2.367 -11.348 1.00 95.12 78 ALA A O 1
ATOM 565 N N . GLU A 1 79 ? 0.318 1.829 -13.512 1.00 95.88 79 GLU A N 1
ATOM 566 C CA . GLU A 1 79 ? -1.129 1.677 -13.699 1.00 95.88 79 GLU A CA 1
ATOM 567 C C . GLU A 1 79 ? -1.476 0.344 -14.369 1.00 95.88 79 GLU A C 1
ATOM 569 O O . GLU A 1 79 ? -0.905 -0.027 -15.394 1.00 95.88 79 GLU A O 1
ATOM 574 N N . SER A 1 80 ? -2.488 -0.348 -13.839 1.00 94.19 80 SER A N 1
ATOM 575 C CA . SER A 1 80 ? -2.992 -1.616 -14.390 1.00 94.19 80 SER A CA 1
ATOM 576 C C . SER A 1 80 ? -1.917 -2.704 -14.525 1.00 94.19 80 SER A C 1
ATOM 578 O O . SER A 1 80 ? -1.851 -3.395 -15.542 1.00 94.19 80 SER A O 1
ATOM 580 N N . CYS A 1 81 ? -1.070 -2.847 -13.503 1.00 93.88 81 CYS A N 1
ATOM 581 C CA . CYS A 1 81 ? -0.012 -3.857 -13.448 1.00 93.88 81 CYS A CA 1
ATOM 582 C C . CYS A 1 81 ? -0.540 -5.178 -12.867 1.00 93.88 81 CYS A C 1
ATOM 584 O O . CYS A 1 81 ? -1.236 -5.181 -11.853 1.00 93.88 81 CYS A O 1
ATOM 586 N N . GLN A 1 82 ? -0.199 -6.309 -13.478 1.00 94.00 82 GLN A N 1
ATOM 587 C CA . GLN A 1 82 ? -0.597 -7.639 -13.008 1.00 94.00 82 GLN A CA 1
ATOM 588 C C . GLN A 1 82 ? 0.631 -8.520 -12.768 1.00 94.00 82 GLN A C 1
ATOM 590 O O . GLN A 1 82 ? 1.492 -8.607 -13.634 1.00 94.00 82 GLN A O 1
ATOM 595 N N . GLY A 1 83 ? 0.691 -9.226 -11.643 1.00 93.56 83 GLY A N 1
ATOM 596 C CA . GLY A 1 83 ? 1.805 -10.107 -11.289 1.00 93.56 83 GLY A CA 1
ATOM 597 C C . GLY A 1 83 ? 2.646 -9.568 -10.134 1.00 93.56 83 GLY A C 1
ATOM 598 O O . GLY A 1 83 ? 2.094 -9.045 -9.168 1.00 93.56 83 GLY A O 1
ATOM 599 N N . ALA A 1 84 ? 3.962 -9.760 -10.206 1.00 94.38 84 ALA A N 1
ATOM 600 C CA . ALA A 1 84 ? 4.897 -9.325 -9.174 1.00 94.38 84 ALA A CA 1
ATOM 601 C C . ALA A 1 84 ? 5.433 -7.927 -9.505 1.00 94.38 84 ALA A C 1
ATOM 603 O O . ALA A 1 84 ? 5.886 -7.686 -10.626 1.00 94.38 84 ALA A O 1
ATOM 604 N N . LEU A 1 85 ? 5.386 -7.017 -8.536 1.00 95.69 85 LEU A N 1
ATOM 605 C CA . LEU A 1 85 ? 5.939 -5.671 -8.642 1.00 95.69 85 LEU A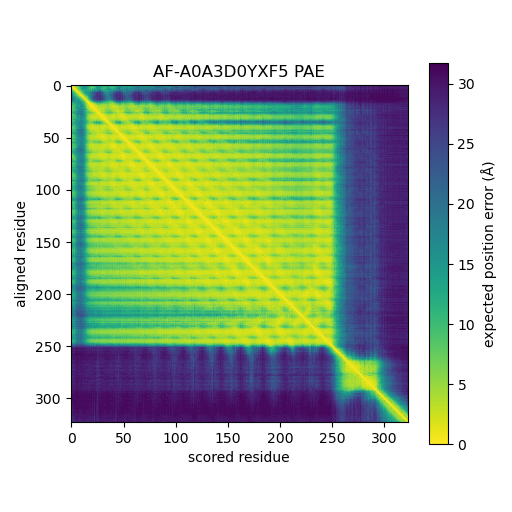 CA 1
ATOM 606 C C . LEU A 1 85 ? 6.923 -5.437 -7.504 1.00 95.69 85 LEU A C 1
ATOM 608 O O . LEU A 1 85 ? 6.532 -5.486 -6.343 1.00 95.69 85 LEU A O 1
ATOM 612 N N . GLU A 1 86 ? 8.154 -5.111 -7.858 1.00 96.62 86 GLU A N 1
ATOM 613 C CA . GLU A 1 86 ? 9.172 -4.601 -6.950 1.00 96.62 86 GLU A CA 1
ATOM 614 C C . GLU A 1 86 ? 9.492 -3.167 -7.370 1.00 96.62 86 GLU A C 1
ATOM 616 O O . GLU A 1 86 ? 9.827 -2.906 -8.529 1.00 96.62 86 GLU A O 1
ATOM 621 N N . LEU A 1 87 ? 9.344 -2.217 -6.455 1.00 95.44 87 LEU A N 1
ATOM 622 C CA . LEU A 1 87 ? 9.605 -0.810 -6.727 1.00 95.44 87 LEU A CA 1
ATOM 623 C C . LEU A 1 87 ? 10.450 -0.233 -5.603 1.00 95.44 87 LEU A C 1
ATOM 625 O O . LEU A 1 87 ? 9.993 -0.192 -4.470 1.00 95.44 87 LEU A O 1
ATOM 629 N N . ALA A 1 88 ? 11.633 0.269 -5.938 1.00 94.81 88 ALA A N 1
ATOM 630 C CA . ALA A 1 88 ? 12.505 0.995 -5.029 1.00 94.81 88 ALA A CA 1
ATOM 631 C C . ALA A 1 88 ? 12.701 2.429 -5.538 1.00 94.81 88 ALA A C 1
ATOM 633 O O . ALA A 1 88 ? 13.225 2.650 -6.635 1.00 94.81 88 ALA A O 1
ATOM 634 N N . ALA A 1 89 ? 12.276 3.413 -4.749 1.00 92.56 89 ALA A N 1
ATOM 635 C CA . ALA A 1 89 ? 12.416 4.830 -5.063 1.00 92.56 89 ALA A CA 1
ATOM 636 C C . ALA A 1 89 ? 13.190 5.563 -3.960 1.00 92.56 89 ALA A C 1
ATOM 638 O O . ALA A 1 89 ? 12.789 5.592 -2.800 1.00 92.56 89 ALA A O 1
ATOM 639 N N . GLY A 1 90 ? 14.298 6.212 -4.318 1.00 89.94 90 GLY A N 1
ATOM 640 C CA . GLY A 1 90 ? 15.054 7.035 -3.373 1.00 89.94 90 GLY A CA 1
ATOM 641 C C . GLY A 1 90 ? 14.292 8.307 -2.995 1.00 89.94 90 GLY A C 1
ATOM 642 O O . GLY A 1 90 ? 14.029 8.563 -1.818 1.00 89.94 90 GLY A O 1
ATOM 643 N N . GLN A 1 91 ? 13.933 9.104 -4.006 1.00 88.81 91 GLN A N 1
ATOM 644 C CA . GLN A 1 91 ? 13.192 10.355 -3.854 1.00 88.81 91 GLN A CA 1
ATOM 645 C C . GLN A 1 91 ? 12.109 10.516 -4.920 1.00 88.81 91 GLN A C 1
ATOM 647 O O . GLN A 1 91 ? 12.384 10.355 -6.107 1.00 88.81 91 GLN A O 1
ATOM 652 N N . GLY A 1 92 ? 10.916 10.944 -4.513 1.00 87.31 92 GLY A N 1
ATOM 653 C CA . GLY A 1 92 ? 9.810 11.245 -5.428 1.00 87.31 92 GLY A CA 1
ATOM 654 C C . GLY A 1 92 ? 8.502 10.582 -5.015 1.00 87.31 92 GLY A C 1
ATOM 655 O O . GLY A 1 92 ? 8.458 9.788 -4.081 1.00 87.31 92 GLY A O 1
ATOM 656 N N . ALA A 1 93 ? 7.404 10.943 -5.677 1.00 91.94 93 ALA A N 1
ATOM 657 C CA . ALA A 1 93 ? 6.107 10.345 -5.389 1.00 91.94 93 ALA A CA 1
ATOM 658 C C . ALA A 1 93 ? 5.936 9.026 -6.149 1.00 91.94 93 ALA A C 1
ATOM 660 O O . ALA A 1 93 ? 6.182 8.954 -7.354 1.00 91.94 93 ALA A O 1
ATOM 661 N N . VAL A 1 94 ? 5.439 8.004 -5.459 1.00 95.50 94 VAL A N 1
ATOM 662 C CA . VAL A 1 94 ? 5.096 6.713 -6.057 1.00 95.50 94 VAL A CA 1
ATOM 663 C C . VAL A 1 94 ? 3.583 6.587 -6.092 1.00 95.50 94 VAL A C 1
ATOM 665 O O . VAL A 1 94 ? 2.908 6.706 -5.071 1.00 95.50 94 VAL A O 1
ATOM 668 N N . THR A 1 95 ? 3.037 6.364 -7.281 1.00 96.44 95 THR A N 1
ATOM 669 C CA . THR A 1 95 ? 1.610 6.156 -7.505 1.00 96.44 95 THR A CA 1
ATOM 670 C C . THR A 1 95 ? 1.381 4.806 -8.168 1.00 96.44 95 THR A C 1
ATOM 672 O O . THR A 1 95 ? 1.823 4.596 -9.295 1.00 96.44 95 THR A O 1
ATOM 675 N N . LEU A 1 96 ? 0.646 3.915 -7.501 1.00 95.94 96 LEU A N 1
ATOM 676 C CA . LEU A 1 96 ? 0.218 2.627 -8.053 1.00 95.94 96 LEU A CA 1
ATOM 677 C C . LEU A 1 96 ? -1.308 2.578 -8.109 1.00 95.94 96 LEU A C 1
ATOM 679 O O . LEU A 1 96 ? -1.973 2.796 -7.095 1.00 95.94 96 LEU A O 1
ATOM 683 N N . LYS A 1 97 ? -1.876 2.285 -9.282 1.00 96.50 97 LYS A N 1
ATOM 684 C CA . LYS A 1 97 ? -3.333 2.213 -9.466 1.00 96.50 97 LYS A CA 1
ATOM 685 C C . LYS A 1 97 ? -3.767 0.952 -10.197 1.00 96.50 97 LYS A C 1
ATOM 687 O O . LYS A 1 97 ? -3.235 0.638 -11.261 1.00 96.50 97 LYS A O 1
ATOM 692 N N . GLY A 1 98 ? -4.796 0.282 -9.684 1.00 93.94 98 GLY A N 1
ATOM 693 C CA . GLY A 1 98 ? -5.467 -0.809 -10.392 1.00 93.94 98 GLY A CA 1
ATOM 694 C C . GLY A 1 98 ? -4.592 -2.047 -10.583 1.00 93.94 98 GLY A C 1
ATOM 695 O O . GLY A 1 98 ? -4.662 -2.676 -11.638 1.00 93.94 98 GLY A O 1
ATOM 696 N N . ALA A 1 99 ? -3.734 -2.372 -9.617 1.00 94.19 99 ALA A N 1
ATOM 697 C CA . ALA A 1 99 ? -2.782 -3.468 -9.748 1.00 94.19 99 ALA A CA 1
ATOM 698 C C . ALA A 1 99 ? -3.278 -4.758 -9.073 1.00 94.19 99 ALA A C 1
ATOM 700 O O . ALA A 1 99 ? -4.035 -4.717 -8.099 1.00 94.19 99 ALA A O 1
ATOM 701 N N . ARG A 1 100 ? -2.863 -5.923 -9.593 1.00 94.94 100 ARG A N 1
ATOM 702 C CA . ARG A 1 100 ? -3.226 -7.240 -9.032 1.00 94.94 100 ARG A CA 1
ATOM 703 C C . ARG A 1 100 ? -2.027 -8.176 -8.894 1.00 94.94 100 ARG A C 1
ATOM 705 O O . ARG A 1 100 ? -1.337 -8.388 -9.884 1.00 94.94 100 ARG A O 1
ATOM 712 N N . GLY A 1 101 ? -1.829 -8.788 -7.729 1.00 94.25 101 GLY A N 1
ATOM 713 C CA . GLY A 1 101 ? -0.738 -9.736 -7.476 1.00 94.25 101 GLY A CA 1
ATOM 714 C C . GLY A 1 101 ? 0.025 -9.436 -6.187 1.00 94.25 101 GLY A C 1
ATOM 715 O O . GLY A 1 101 ? -0.597 -9.142 -5.172 1.00 94.25 101 GLY A O 1
ATOM 716 N N . ASN A 1 102 ? 1.352 -9.547 -6.226 1.00 95.44 102 ASN A N 1
ATOM 717 C CA . ASN A 1 102 ? 2.217 -9.291 -5.073 1.00 95.44 102 ASN A CA 1
ATOM 718 C C . ASN A 1 102 ? 3.010 -8.007 -5.317 1.00 95.44 102 ASN A C 1
ATOM 720 O O . ASN A 1 102 ? 3.646 -7.871 -6.363 1.00 95.44 102 ASN A O 1
ATOM 724 N N . PHE A 1 103 ? 2.985 -7.092 -4.357 1.00 96.19 103 PHE A N 1
ATOM 725 C CA . PHE A 1 103 ? 3.642 -5.794 -4.455 1.00 96.19 103 PHE A CA 1
ATOM 726 C C . PHE A 1 103 ? 4.617 -5.630 -3.296 1.00 96.19 103 PHE A C 1
ATOM 728 O O . PHE A 1 103 ? 4.219 -5.773 -2.144 1.00 96.19 103 PHE A O 1
ATOM 735 N N . ASN A 1 104 ? 5.860 -5.302 -3.619 1.00 96.88 104 ASN A N 1
ATOM 736 C CA . ASN A 1 104 ? 6.876 -4.877 -2.674 1.00 96.88 104 ASN A CA 1
ATOM 737 C C . ASN A 1 104 ? 7.334 -3.466 -3.062 1.00 96.88 104 ASN A C 1
ATOM 739 O O . ASN A 1 104 ? 7.865 -3.268 -4.159 1.00 96.88 104 ASN A O 1
ATOM 743 N N . LEU A 1 105 ? 7.051 -2.479 -2.215 1.00 95.75 105 LEU A N 1
ATOM 744 C CA . LEU A 1 105 ? 7.294 -1.066 -2.499 1.00 95.75 105 LEU A CA 1
ATOM 745 C C . LEU A 1 105 ? 8.180 -0.458 -1.412 1.00 95.75 105 LEU A C 1
ATOM 747 O O . LEU A 1 105 ? 7.757 -0.350 -0.271 1.00 95.75 105 LEU A O 1
ATOM 751 N N . GLU A 1 106 ? 9.356 0.031 -1.777 1.00 94.75 106 GLU A N 1
ATOM 752 C CA . GLU A 1 106 ? 10.280 0.720 -0.880 1.00 94.75 106 GLU A CA 1
ATOM 753 C C . GLU A 1 106 ? 10.460 2.170 -1.344 1.00 94.75 106 GLU A C 1
ATOM 755 O O . GLU A 1 106 ? 10.775 2.445 -2.507 1.00 94.75 106 GLU A O 1
ATOM 760 N N . THR A 1 107 ? 10.253 3.126 -0.440 1.00 92.75 107 THR A N 1
ATOM 761 C CA . THR A 1 107 ? 10.480 4.548 -0.707 1.00 92.75 107 THR A CA 1
ATOM 762 C C . THR A 1 107 ? 11.271 5.210 0.414 1.00 92.75 107 THR A C 1
ATOM 764 O O . THR A 1 107 ? 10.878 5.172 1.576 1.00 92.75 107 THR A O 1
ATOM 767 N N . GLY A 1 108 ? 12.368 5.890 0.076 1.00 90.38 108 GLY A N 1
ATOM 768 C CA . GLY A 1 108 ? 13.181 6.622 1.051 1.00 90.38 108 GLY A CA 1
ATOM 769 C C . GLY A 1 108 ? 12.506 7.918 1.509 1.00 90.38 108 GLY A C 1
ATOM 770 O O . GLY A 1 108 ? 12.153 8.086 2.680 1.00 90.38 108 GLY A O 1
ATOM 771 N N . SER A 1 109 ? 12.297 8.845 0.572 1.00 87.19 109 SER A N 1
ATOM 772 C CA . SER A 1 109 ? 11.648 10.134 0.833 1.00 87.19 109 SER A CA 1
ATOM 773 C C . SER A 1 109 ? 10.637 10.481 -0.256 1.00 87.19 109 SER A C 1
ATOM 775 O O . SER A 1 109 ? 11.001 10.760 -1.399 1.00 87.19 109 SER A O 1
ATOM 777 N N . GLY A 1 110 ? 9.353 10.520 0.094 1.00 84.31 110 GLY A N 1
ATOM 778 C CA . GLY A 1 110 ? 8.294 10.767 -0.877 1.00 84.31 110 GLY A CA 1
ATOM 779 C C . GLY A 1 110 ? 6.915 10.339 -0.401 1.00 84.31 110 GLY A C 1
ATOM 780 O O . GLY A 1 110 ? 6.765 9.695 0.631 1.00 84.31 110 GLY A O 1
ATOM 781 N N . SER A 1 111 ? 5.879 10.718 -1.150 1.00 90.75 111 SER A N 1
ATOM 782 C CA . SER A 1 111 ? 4.517 10.256 -0.877 1.00 90.75 111 SER A CA 1
ATOM 783 C C . SER A 1 111 ? 4.205 8.972 -1.638 1.00 90.75 111 SER A C 1
ATOM 785 O O . SER A 1 111 ? 4.395 8.922 -2.856 1.00 90.75 111 SER A O 1
ATOM 787 N N . LEU A 1 112 ? 3.631 7.991 -0.950 1.00 95.00 112 LEU A N 1
ATOM 788 C CA . LEU A 1 112 ? 3.140 6.749 -1.538 1.00 95.00 112 LEU A CA 1
ATOM 789 C C . LEU A 1 112 ? 1.618 6.837 -1.690 1.00 95.00 112 LEU A C 1
ATOM 791 O O . LEU A 1 112 ? 0.906 7.014 -0.706 1.00 95.00 112 LEU A O 1
ATOM 795 N N . THR A 1 113 ? 1.107 6.756 -2.917 1.00 96.56 113 THR A N 1
ATOM 796 C CA . THR A 1 113 ? -0.334 6.783 -3.209 1.00 96.56 113 THR A CA 1
ATOM 797 C C . THR A 1 113 ? -0.748 5.516 -3.940 1.00 96.56 113 THR A C 1
ATOM 799 O O . THR A 1 113 ? -0.448 5.333 -5.117 1.00 96.56 113 THR A O 1
ATOM 802 N N . LEU A 1 114 ? -1.480 4.652 -3.250 1.00 96.50 114 LEU A N 1
ATOM 803 C CA . LEU A 1 114 ? -1.908 3.354 -3.753 1.00 96.50 114 LEU A CA 1
ATOM 804 C C . LEU A 1 114 ? -3.433 3.308 -3.841 1.00 96.50 114 LEU A C 1
ATOM 806 O O . LEU A 1 114 ? -4.133 3.707 -2.906 1.00 96.50 114 LEU A O 1
ATOM 810 N N . ALA A 1 115 ? -3.962 2.837 -4.965 1.00 96.12 115 ALA A N 1
ATOM 811 C CA . ALA A 1 115 ? -5.401 2.729 -5.166 1.00 96.12 115 ALA A CA 1
ATOM 812 C C . ALA A 1 115 ? -5.790 1.464 -5.933 1.00 96.12 115 ALA A C 1
ATOM 814 O O . ALA A 1 115 ? -5.129 1.094 -6.904 1.00 96.12 115 ALA A O 1
ATOM 815 N N . ASP A 1 116 ? -6.915 0.860 -5.550 1.00 95.12 116 ASP A N 1
ATOM 816 C CA . ASP A 1 116 ? -7.530 -0.268 -6.263 1.00 95.12 116 ASP A CA 1
ATOM 817 C C . ASP A 1 116 ? -6.573 -1.459 -6.415 1.00 95.12 116 ASP A C 1
ATOM 819 O O . ASP A 1 116 ? -6.291 -1.921 -7.524 1.00 95.12 116 ASP A O 1
ATOM 823 N N . LEU A 1 117 ? -6.049 -1.938 -5.287 1.00 95.12 117 LEU A N 1
ATOM 824 C CA . LEU A 1 117 ? -5.098 -3.047 -5.245 1.00 95.12 117 LEU A CA 1
ATOM 825 C C . LEU A 1 117 ? -5.784 -4.350 -4.838 1.00 95.12 117 LEU A C 1
ATOM 827 O O . LEU A 1 117 ? -6.617 -4.367 -3.930 1.00 95.12 117 LEU A O 1
ATOM 831 N N . ALA A 1 118 ? -5.413 -5.453 -5.487 1.00 94.31 118 ALA A N 1
ATOM 832 C CA . ALA A 1 118 ? -5.854 -6.788 -5.093 1.00 94.31 118 ALA A CA 1
ATOM 833 C C . ALA A 1 118 ? -4.674 -7.762 -4.989 1.00 94.31 118 ALA A C 1
ATOM 835 O O . ALA A 1 118 ? -3.971 -7.986 -5.974 1.00 94.31 118 ALA A O 1
ATOM 836 N N . GLY A 1 119 ? -4.496 -8.372 -3.822 1.00 93.00 119 GLY A N 1
ATOM 837 C CA . GLY A 1 119 ? -3.392 -9.270 -3.492 1.00 93.00 119 GLY A CA 1
ATOM 838 C C . GLY A 1 119 ? -2.565 -8.752 -2.316 1.00 93.00 119 GLY A C 1
ATOM 839 O O . GLY A 1 119 ? -3.073 -7.973 -1.512 1.00 93.00 119 GLY A O 1
ATOM 840 N N . ASN A 1 120 ? -1.321 -9.213 -2.205 1.00 94.50 120 ASN A N 1
ATOM 841 C CA . ASN A 1 120 ? -0.472 -8.946 -1.046 1.00 94.50 120 ASN A CA 1
ATOM 842 C C . ASN A 1 120 ? 0.380 -7.700 -1.286 1.00 94.50 120 ASN A C 1
ATOM 844 O O . ASN A 1 120 ? 1.041 -7.599 -2.322 1.00 94.50 120 ASN A O 1
ATOM 848 N N . LEU A 1 121 ? 0.379 -6.773 -0.333 1.00 96.56 121 LEU A N 1
ATOM 849 C CA . LEU A 1 121 ? 1.185 -5.559 -0.366 1.00 96.56 121 LEU A CA 1
ATOM 850 C C . LEU A 1 121 ? 2.110 -5.518 0.850 1.00 96.56 121 LEU A C 1
ATOM 852 O O . LEU A 1 121 ? 1.639 -5.503 1.984 1.00 96.56 121 LEU A O 1
ATOM 856 N N . GLU A 1 122 ? 3.406 -5.437 0.586 1.00 97.06 122 GLU A N 1
ATOM 857 C CA . GLU A 1 122 ? 4.424 -5.026 1.544 1.00 97.06 122 GLU A CA 1
ATOM 858 C C . GLU A 1 122 ? 4.965 -3.664 1.099 1.00 97.06 122 GLU A C 1
ATOM 860 O O . GLU A 1 122 ? 5.321 -3.471 -0.068 1.00 97.06 122 GLU A O 1
ATOM 865 N N . ALA A 1 123 ? 4.925 -2.685 1.997 1.00 95.88 123 ALA A N 1
ATOM 866 C CA . ALA A 1 123 ? 5.360 -1.330 1.709 1.00 95.88 123 ALA A CA 1
ATOM 867 C C . ALA A 1 123 ? 6.222 -0.780 2.844 1.00 95.88 123 ALA A C 1
ATOM 869 O O . ALA A 1 123 ? 5.815 -0.798 4.001 1.00 95.88 123 ALA A O 1
ATOM 870 N N . GLU A 1 124 ? 7.370 -0.218 2.492 1.00 95.44 124 GLU A N 1
ATOM 871 C CA . GLU A 1 124 ? 8.276 0.464 3.406 1.00 95.44 124 GLU A CA 1
ATOM 872 C C . GLU A 1 124 ? 8.436 1.923 2.968 1.00 95.44 124 GLU A C 1
ATOM 874 O O . GLU A 1 124 ? 8.762 2.222 1.815 1.00 95.44 124 GLU A O 1
ATOM 879 N N . ALA A 1 125 ? 8.191 2.857 3.884 1.00 93.56 125 ALA A N 1
ATOM 880 C CA . ALA A 1 125 ? 8.323 4.286 3.639 1.00 93.56 125 ALA A CA 1
ATOM 881 C C . ALA A 1 125 ? 9.204 4.936 4.709 1.00 93.56 125 ALA A C 1
ATOM 883 O O . ALA A 1 125 ? 8.833 5.016 5.875 1.00 93.56 125 ALA A O 1
ATOM 884 N N . GLY A 1 126 ? 10.364 5.467 4.326 1.00 91.81 126 GLY A N 1
ATOM 885 C CA . GLY A 1 126 ? 11.252 6.154 5.264 1.00 91.81 126 GLY A CA 1
ATOM 886 C C . GLY A 1 126 ? 10.642 7.458 5.778 1.00 91.81 126 GLY A C 1
ATOM 887 O O . GLY A 1 126 ? 10.551 7.687 6.985 1.00 91.81 126 GLY A O 1
ATOM 888 N N . SER A 1 127 ? 10.212 8.324 4.857 1.00 90.25 127 SER A N 1
ATOM 889 C CA . SER A 1 127 ? 9.621 9.623 5.182 1.00 90.25 127 SER A CA 1
ATOM 890 C C . SER A 1 127 ? 8.601 10.096 4.146 1.00 90.25 127 SER A C 1
ATOM 892 O O . SER A 1 127 ? 8.879 10.086 2.945 1.00 90.25 127 SER A O 1
ATOM 894 N N . GLY A 1 128 ? 7.449 10.582 4.610 1.00 88.19 128 GLY A N 1
ATOM 895 C CA . GLY A 1 128 ? 6.408 11.173 3.767 1.00 88.19 128 GLY A CA 1
ATOM 896 C C . GLY A 1 128 ? 5.012 10.626 4.056 1.00 88.19 128 GLY A C 1
ATOM 897 O O . GLY A 1 128 ? 4.801 9.876 4.999 1.00 88.19 128 GLY A O 1
ATOM 898 N N . ARG A 1 129 ? 4.023 11.048 3.262 1.00 92.88 129 ARG A N 1
ATOM 899 C CA . ARG A 1 129 ? 2.626 10.628 3.449 1.00 92.88 129 ARG A CA 1
ATOM 900 C C . ARG A 1 129 ? 2.343 9.338 2.692 1.00 92.88 129 ARG A C 1
ATOM 902 O O . ARG A 1 129 ? 2.549 9.292 1.478 1.00 92.88 129 ARG A O 1
ATOM 909 N N . VAL A 1 130 ? 1.769 8.358 3.378 1.00 96.19 130 VAL A N 1
ATOM 910 C CA . VAL A 1 130 ? 1.279 7.118 2.774 1.00 96.19 130 VAL A CA 1
ATOM 911 C C . VAL A 1 130 ? -0.242 7.165 2.712 1.00 96.19 130 VAL A C 1
ATOM 913 O O . VAL A 1 130 ? -0.918 7.340 3.722 1.00 96.19 130 VAL A O 1
ATOM 916 N N . ARG A 1 131 ? -0.798 7.019 1.511 1.00 96.88 131 ARG A N 1
ATOM 917 C CA . ARG A 1 131 ? -2.239 6.932 1.282 1.00 96.88 131 ARG A CA 1
ATOM 918 C C . ARG A 1 131 ? -2.552 5.673 0.493 1.00 96.88 131 ARG A C 1
ATOM 920 O O . ARG A 1 131 ? -2.171 5.567 -0.669 1.00 96.88 131 ARG A O 1
ATOM 927 N N . ILE A 1 132 ? -3.290 4.754 1.100 1.00 96.25 132 ILE A N 1
ATOM 928 C CA . ILE A 1 132 ? -3.730 3.511 0.464 1.00 96.25 132 ILE A CA 1
ATOM 929 C C . ILE A 1 132 ? -5.250 3.507 0.455 1.00 96.25 132 ILE A C 1
ATOM 931 O O . ILE A 1 132 ? -5.886 3.735 1.478 1.00 96.25 132 ILE A O 1
ATOM 935 N N . SER A 1 133 ? -5.840 3.271 -0.709 1.00 95.06 133 SER A N 1
ATOM 936 C CA . SER A 1 133 ? -7.289 3.268 -0.883 1.00 95.06 133 SER A CA 1
ATOM 937 C C . SER A 1 133 ? -7.759 2.018 -1.616 1.00 95.06 133 SER A C 1
ATOM 939 O O . SER A 1 133 ? -7.187 1.638 -2.636 1.00 95.06 133 SER A O 1
ATOM 941 N N . ARG A 1 134 ? -8.827 1.391 -1.117 1.00 93.25 134 ARG A N 1
ATOM 942 C CA . ARG A 1 134 ? -9.474 0.211 -1.712 1.00 93.25 134 ARG A CA 1
ATOM 943 C C . ARG A 1 134 ? -8.482 -0.921 -1.993 1.00 93.25 134 ARG A C 1
ATOM 945 O O . ARG A 1 134 ? -8.198 -1.243 -3.147 1.00 93.25 134 ARG A O 1
ATOM 952 N N . ILE A 1 135 ? -7.971 -1.527 -0.926 1.00 93.19 135 ILE A N 1
ATOM 953 C CA . ILE A 1 135 ? -7.106 -2.709 -0.998 1.00 93.19 135 ILE A CA 1
ATOM 954 C C . ILE A 1 135 ? -7.869 -3.963 -0.570 1.00 93.19 135 ILE A C 1
ATOM 956 O O . ILE A 1 135 ? -8.619 -3.942 0.407 1.00 93.19 135 ILE A O 1
ATOM 960 N N . ARG A 1 136 ? -7.680 -5.052 -1.319 1.00 92.62 136 ARG A N 1
ATOM 961 C CA . ARG A 1 136 ? -8.221 -6.381 -1.014 1.00 92.62 136 ARG A CA 1
ATOM 962 C C . ARG A 1 136 ? -7.094 -7.402 -0.950 1.00 92.62 136 ARG A C 1
ATOM 964 O O . ARG A 1 136 ? -6.520 -7.717 -1.987 1.00 92.62 136 ARG A O 1
ATOM 971 N N . GLY A 1 137 ? -6.826 -7.948 0.226 1.00 91.38 137 GLY A N 1
ATOM 972 C CA . GLY A 1 137 ? -5.702 -8.859 0.458 1.00 91.38 137 GLY A CA 1
ATOM 973 C C . GLY A 1 137 ? -4.823 -8.384 1.606 1.00 91.38 137 GLY A C 1
ATOM 974 O O . GLY A 1 137 ? -5.163 -7.405 2.268 1.00 91.38 137 GLY A O 1
ATOM 975 N N . ASP A 1 138 ? -3.743 -9.108 1.877 1.00 93.75 138 ASP A N 1
ATOM 976 C CA . ASP A 1 138 ? -2.918 -8.866 3.058 1.00 93.75 138 ASP A CA 1
ATOM 977 C C . ASP A 1 138 ? -2.034 -7.625 2.880 1.00 93.75 138 ASP A C 1
ATOM 979 O O . ASP A 1 138 ? -1.489 -7.380 1.801 1.00 93.75 138 ASP A O 1
ATOM 983 N N . LEU A 1 139 ? -1.909 -6.836 3.949 1.00 96.25 139 LEU A N 1
ATOM 984 C CA . LEU A 1 139 ? -1.169 -5.576 3.960 1.00 96.25 139 LEU A CA 1
ATOM 985 C C . LEU A 1 139 ? -0.165 -5.556 5.113 1.00 96.25 139 LEU A C 1
ATOM 987 O O . LEU A 1 139 ? -0.565 -5.703 6.266 1.00 96.25 139 LEU A O 1
ATOM 991 N N . LYS A 1 140 ? 1.104 -5.309 4.789 1.00 97.06 140 LYS A N 1
ATOM 992 C CA . LYS A 1 140 ? 2.160 -4.928 5.728 1.00 97.06 140 LYS A CA 1
ATOM 993 C C . LYS A 1 140 ? 2.726 -3.570 5.319 1.00 97.06 140 LYS A C 1
ATOM 995 O O . LYS A 1 140 ? 3.079 -3.377 4.155 1.00 97.06 140 LYS A O 1
ATOM 1000 N N . LEU A 1 141 ? 2.745 -2.620 6.245 1.00 96.56 141 LEU A N 1
ATOM 1001 C CA . LEU A 1 141 ? 3.200 -1.256 6.010 1.00 96.56 141 LEU A CA 1
ATOM 1002 C C . LEU A 1 141 ? 4.087 -0.788 7.161 1.00 96.56 141 LEU A C 1
ATOM 1004 O O . LEU A 1 141 ? 3.597 -0.612 8.272 1.00 96.56 141 LEU A O 1
ATOM 1008 N N . ASP A 1 142 ? 5.336 -0.472 6.842 1.00 96.19 142 ASP A N 1
ATOM 1009 C CA . ASP A 1 142 ? 6.313 0.058 7.786 1.00 96.19 142 ASP A CA 1
ATOM 1010 C C . ASP A 1 142 ? 6.672 1.497 7.391 1.00 96.19 142 ASP A C 1
ATOM 1012 O O . ASP A 1 142 ? 7.145 1.768 6.285 1.00 96.19 142 ASP A O 1
ATOM 1016 N N . CYS A 1 143 ? 6.414 2.458 8.278 1.00 94.44 143 CYS A N 1
ATOM 1017 C CA . CYS A 1 143 ? 6.642 3.878 8.025 1.00 94.44 143 CYS A CA 1
ATOM 1018 C C . CYS A 1 143 ? 7.563 4.496 9.085 1.00 94.44 143 CYS A C 1
ATOM 1020 O O . CYS A 1 143 ? 7.245 4.547 10.268 1.00 94.44 143 CYS A O 1
ATOM 1022 N N . GLY A 1 144 ? 8.709 5.040 8.684 1.00 93.19 144 GLY A N 1
ATOM 1023 C CA . GLY A 1 144 ? 9.623 5.702 9.615 1.00 93.19 144 GLY A CA 1
ATOM 1024 C C . GLY A 1 144 ? 9.026 6.993 10.181 1.00 93.19 144 GLY A C 1
ATOM 1025 O O . GLY A 1 144 ? 8.963 7.193 11.397 1.00 93.19 144 GLY A O 1
ATOM 1026 N N . SER A 1 145 ? 8.599 7.902 9.301 1.00 92.31 145 SER A N 1
ATOM 1027 C CA . SER A 1 145 ? 8.006 9.185 9.692 1.00 92.31 145 SER A CA 1
ATOM 1028 C C . SER A 1 145 ? 7.020 9.741 8.663 1.00 92.31 145 SER A C 1
ATOM 1030 O O . SER A 1 145 ? 7.383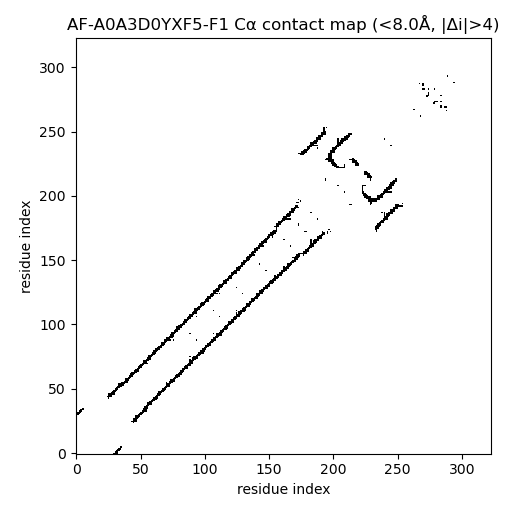 10.014 7.519 1.00 92.31 145 SER A O 1
ATOM 1032 N N . GLY A 1 146 ? 5.796 10.020 9.097 1.00 90.12 146 GLY A N 1
ATOM 1033 C CA . GLY A 1 146 ? 4.759 10.666 8.298 1.00 90.12 146 GLY A CA 1
ATOM 1034 C C . GLY A 1 146 ? 3.372 10.074 8.521 1.00 90.12 146 GLY A C 1
ATOM 1035 O O . GLY A 1 146 ? 3.202 9.082 9.226 1.00 90.12 146 GLY A O 1
ATOM 1036 N N . ASP A 1 147 ? 2.370 10.725 7.930 1.00 93.56 147 ASP A N 1
ATOM 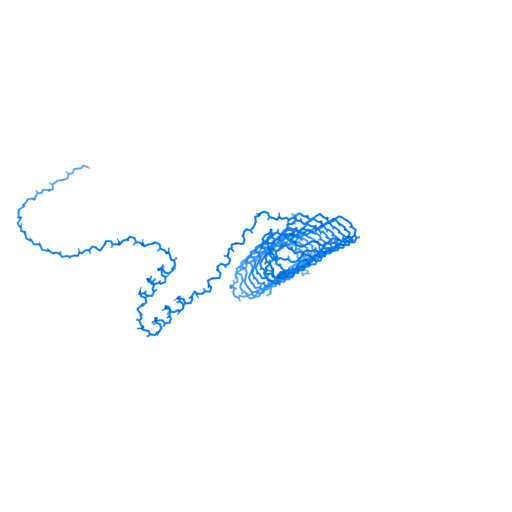1037 C CA . ASP A 1 147 ? 0.971 10.342 8.119 1.00 93.56 147 ASP A CA 1
ATOM 1038 C C . ASP A 1 147 ? 0.613 9.138 7.245 1.00 93.56 147 ASP A C 1
ATOM 1040 O O . ASP A 1 147 ? 0.871 9.133 6.032 1.00 93.56 147 ASP A O 1
ATOM 1044 N N . VAL A 1 148 ? -0.062 8.162 7.847 1.00 96.50 148 VAL A N 1
ATOM 1045 C CA . VAL A 1 148 ? -0.577 6.972 7.173 1.00 96.50 148 VAL A CA 1
ATOM 1046 C C . VAL A 1 148 ? -2.096 7.051 7.128 1.00 96.50 148 VAL A C 1
ATOM 1048 O O . VAL A 1 148 ? -2.755 7.163 8.157 1.00 96.50 148 VAL A O 1
ATOM 1051 N N . ILE A 1 149 ? -2.671 6.985 5.930 1.00 96.75 149 ILE A N 1
ATOM 1052 C CA . ILE A 1 149 ? -4.121 6.984 5.724 1.00 96.75 149 ILE A CA 1
ATOM 1053 C C . ILE A 1 149 ? -4.495 5.773 4.876 1.00 96.75 149 ILE A C 1
ATOM 1055 O O . ILE A 1 149 ? -4.186 5.718 3.683 1.00 96.75 149 ILE A O 1
ATOM 1059 N N . LEU A 1 150 ? -5.192 4.822 5.487 1.00 95.94 150 LEU A N 1
ATOM 1060 C CA . LEU A 1 150 ? -5.745 3.643 4.839 1.00 95.94 150 LEU A CA 1
ATOM 1061 C C . LEU A 1 150 ? -7.267 3.780 4.761 1.00 95.94 150 LEU A C 1
ATOM 1063 O O . LEU A 1 150 ? -7.925 3.940 5.784 1.00 95.94 150 LEU A O 1
ATOM 1067 N N . GLU A 1 151 ? -7.832 3.711 3.558 1.00 94.38 151 GLU A N 1
ATOM 1068 C CA . GLU A 1 151 ? -9.272 3.858 3.320 1.00 94.38 151 GLU A CA 1
ATOM 1069 C C . GLU A 1 151 ? -9.839 2.667 2.544 1.00 94.38 151 GLU A C 1
ATOM 1071 O O . GLU A 1 151 ? -9.350 2.315 1.470 1.00 94.38 151 GLU A O 1
ATOM 1076 N N . GLY A 1 152 ? -10.919 2.064 3.040 1.00 90.25 152 GLY A N 1
ATOM 1077 C CA . GLY A 1 152 ? -11.569 0.933 2.375 1.00 90.25 152 GLY A CA 1
ATOM 1078 C C . GLY A 1 152 ? -10.687 -0.317 2.325 1.00 90.25 152 GLY A C 1
ATOM 1079 O O . GLY A 1 152 ? -10.615 -0.977 1.287 1.00 90.25 152 GLY A O 1
ATOM 1080 N N . VAL A 1 153 ? -9.989 -0.615 3.422 1.00 92.12 153 VAL A N 1
ATOM 1081 C CA . VAL A 1 153 ? -9.191 -1.839 3.579 1.00 92.12 153 VAL A CA 1
ATOM 1082 C C . VAL A 1 153 ? -10.116 -3.032 3.808 1.00 92.12 153 VAL A C 1
ATOM 1084 O O . VAL A 1 153 ? -10.960 -2.994 4.698 1.00 92.12 153 VAL A O 1
ATOM 1087 N N . ALA A 1 154 ? -9.956 -4.100 3.032 1.00 90.75 154 ALA A N 1
ATOM 1088 C CA . ALA A 1 154 ? -10.616 -5.381 3.269 1.00 90.75 154 ALA A CA 1
ATOM 1089 C C . ALA A 1 154 ? -9.565 -6.497 3.242 1.00 90.75 154 ALA A C 1
ATOM 1091 O O . ALA A 1 154 ? -9.181 -6.982 2.174 1.00 90.75 154 ALA A O 1
ATOM 1092 N N . SER A 1 155 ? -9.066 -6.877 4.417 1.00 91.19 155 SER A N 1
ATOM 1093 C CA . SER A 1 155 ? -7.948 -7.812 4.558 1.00 91.19 155 SER A CA 1
ATOM 1094 C C . SER A 1 155 ? -8.156 -8.791 5.708 1.00 91.19 155 SER A C 1
ATOM 1096 O O . SER A 1 155 ? -8.865 -8.496 6.677 1.00 91.19 155 SER A O 1
ATOM 1098 N N . ARG A 1 156 ? -7.517 -9.963 5.596 1.00 92.62 156 ARG A N 1
ATOM 1099 C CA . ARG A 1 156 ? -7.363 -10.890 6.723 1.00 92.62 156 ARG A CA 1
ATOM 1100 C C . ARG A 1 156 ? -6.149 -10.518 7.558 1.00 92.62 156 ARG A C 1
ATOM 1102 O O . ARG A 1 156 ? -6.228 -10.596 8.773 1.00 92.62 156 ARG A O 1
ATOM 1109 N N . ARG A 1 157 ? -5.053 -10.069 6.950 1.00 95.25 157 ARG A N 1
ATOM 1110 C CA . ARG A 1 157 ? -3.903 -9.537 7.685 1.00 95.25 157 ARG A CA 1
ATOM 1111 C C . ARG A 1 157 ? -3.710 -8.053 7.397 1.00 95.25 157 ARG A C 1
ATOM 1113 O O . ARG A 1 157 ? -3.685 -7.638 6.238 1.00 95.25 157 ARG A O 1
ATOM 1120 N N . LEU A 1 158 ? -3.588 -7.265 8.456 1.00 96.56 158 LEU A N 1
ATOM 1121 C CA . LEU A 1 158 ? -3.166 -5.871 8.403 1.00 96.56 158 LEU A CA 1
ATOM 1122 C C . LEU A 1 158 ? -2.096 -5.671 9.469 1.00 96.56 158 LEU A C 1
ATOM 1124 O O . LEU A 1 158 ? -2.365 -5.913 10.637 1.00 96.56 158 LEU A O 1
ATOM 1128 N N . GLU A 1 159 ? -0.918 -5.232 9.067 1.00 97.25 159 GLU A N 1
ATOM 1129 C CA . GLU A 1 159 ? 0.196 -4.914 9.954 1.00 97.25 159 GLU A CA 1
ATOM 1130 C C . GLU A 1 159 ? 0.685 -3.525 9.557 1.00 97.25 159 GLU A C 1
ATOM 1132 O O . GLU A 1 159 ? 1.084 -3.308 8.412 1.00 97.25 159 GLU A O 1
ATOM 1137 N N . VAL A 1 160 ? 0.527 -2.554 10.450 1.00 96.88 160 VAL A N 1
ATOM 1138 C CA . VAL A 1 160 ? 0.908 -1.163 10.204 1.00 96.88 160 VAL A CA 1
ATOM 1139 C C . VAL A 1 160 ? 1.767 -0.703 11.359 1.00 96.88 160 VAL A C 1
ATOM 1141 O O . VAL A 1 160 ? 1.254 -0.520 12.460 1.00 96.88 160 VAL A O 1
ATOM 1144 N N . GLU A 1 161 ? 3.039 -0.453 11.097 1.00 95.81 161 GLU A N 1
ATOM 1145 C CA . GLU A 1 161 ? 3.952 0.131 12.066 1.00 95.81 161 GLU A CA 1
ATOM 1146 C C . GLU A 1 161 ? 4.372 1.524 11.603 1.00 95.81 161 GLU A C 1
ATOM 1148 O O . GLU A 1 161 ? 4.773 1.733 10.457 1.00 95.81 161 GLU A O 1
ATOM 1153 N N . THR A 1 162 ? 4.286 2.511 12.495 1.00 94.81 162 THR A N 1
ATOM 1154 C CA . THR A 1 162 ? 4.873 3.829 12.248 1.00 94.81 162 THR A CA 1
ATOM 1155 C C . THR A 1 162 ? 5.716 4.317 13.418 1.00 94.81 162 THR A C 1
ATOM 1157 O O . THR A 1 162 ? 5.335 4.215 14.584 1.00 94.81 162 THR A O 1
ATOM 1160 N N . GLY A 1 163 ? 6.886 4.882 13.126 1.00 92.94 163 GLY A N 1
ATOM 1161 C CA . GLY A 1 163 ? 7.739 5.474 14.154 1.00 92.94 163 GLY A CA 1
ATOM 1162 C C . GLY A 1 163 ? 7.163 6.786 14.685 1.00 92.94 163 GLY A C 1
ATOM 1163 O O . GLY A 1 163 ? 7.119 7.024 15.895 1.00 92.94 163 GLY A O 1
ATOM 1164 N N . SER A 1 164 ? 6.726 7.664 13.783 1.00 92.88 164 SER A N 1
ATOM 1165 C CA . SER A 1 164 ? 6.162 8.973 14.124 1.00 92.88 164 SER A CA 1
ATOM 1166 C C . SER A 1 164 ? 5.201 9.465 13.048 1.00 92.88 164 SER A C 1
ATOM 1168 O O . SER A 1 164 ? 5.581 9.589 11.886 1.00 92.88 164 SER A O 1
ATOM 1170 N N . GLY A 1 165 ? 3.982 9.813 13.440 1.00 91.81 165 GLY A N 1
ATOM 1171 C CA . GLY A 1 165 ? 2.937 10.299 12.544 1.00 91.81 165 GLY A CA 1
ATOM 1172 C C . GLY A 1 165 ? 1.565 9.748 12.909 1.00 91.81 165 GLY A C 1
ATOM 1173 O O . GLY A 1 165 ? 1.445 8.757 13.635 1.00 91.81 165 GLY A O 1
ATOM 1174 N N . ASP A 1 166 ? 0.528 10.411 12.404 1.00 94.88 166 ASP A N 1
ATOM 1175 C CA . ASP A 1 166 ? -0.849 9.992 12.639 1.00 94.88 166 ASP A CA 1
ATOM 1176 C C . ASP A 1 166 ? -1.202 8.795 11.750 1.00 94.88 166 ASP A C 1
ATOM 1178 O O . ASP A 1 166 ? -0.865 8.761 10.561 1.00 94.88 166 ASP A O 1
ATOM 1182 N N . VAL A 1 167 ? -1.937 7.834 12.310 1.00 96.75 167 VAL A N 1
ATOM 1183 C CA . VAL A 1 167 ? -2.420 6.658 11.578 1.00 96.75 167 VAL A CA 1
ATOM 1184 C C . VAL A 1 167 ? -3.938 6.681 11.526 1.00 96.75 167 VAL A C 1
ATOM 1186 O O . VAL A 1 167 ? -4.616 6.579 12.544 1.00 96.75 167 VAL A O 1
ATOM 1189 N N . GLY A 1 168 ? -4.490 6.800 10.326 1.00 96.19 168 GLY A N 1
ATOM 1190 C CA . GLY A 1 168 ? -5.908 6.615 10.053 1.00 96.19 168 GLY A CA 1
ATOM 1191 C C . GLY A 1 168 ? -6.131 5.289 9.345 1.00 96.19 168 GLY A C 1
ATOM 1192 O O . GLY A 1 168 ? -5.652 5.115 8.229 1.00 96.19 168 GLY A O 1
ATOM 1193 N N . VAL A 1 169 ? -6.880 4.378 9.958 1.00 95.75 169 VAL A N 1
ATOM 1194 C CA . VAL A 1 169 ? -7.298 3.125 9.326 1.00 95.75 169 VAL A CA 1
ATOM 1195 C C . VAL A 1 169 ? -8.808 3.089 9.231 1.00 95.75 169 VAL A C 1
ATOM 1197 O O . VAL A 1 169 ? -9.518 3.141 10.232 1.00 95.75 169 VAL A O 1
ATOM 1200 N N . GLU A 1 170 ? -9.297 2.944 8.012 1.00 94.06 170 GLU A N 1
ATOM 1201 C CA . GLU A 1 170 ? -10.691 2.696 7.716 1.00 94.06 170 GLU A CA 1
ATOM 1202 C C . GLU A 1 170 ? -10.832 1.434 6.876 1.00 94.06 170 GLU A C 1
ATOM 1204 O O . GLU A 1 170 ? -10.289 1.325 5.770 1.00 94.06 170 GLU A O 1
ATOM 1209 N N . GLY A 1 171 ? -11.645 0.502 7.357 1.00 90.69 171 GLY A N 1
ATOM 1210 C CA . GLY A 1 171 ? -11.939 -0.691 6.588 1.00 90.69 171 GLY A CA 1
ATOM 1211 C C . GLY A 1 171 ? -12.805 -1.703 7.314 1.00 90.69 171 GLY A C 1
ATOM 1212 O O . GLY A 1 171 ? -13.377 -1.440 8.370 1.00 90.69 171 GLY A O 1
ATOM 1213 N N . TYR A 1 172 ? -12.896 -2.875 6.704 1.00 88.06 172 TYR A N 1
ATOM 1214 C CA . TYR A 1 172 ? -13.665 -4.006 7.177 1.00 88.06 172 TYR A CA 1
ATOM 1215 C C . TYR A 1 172 ? -12.721 -5.183 7.467 1.00 88.06 172 TYR A C 1
ATOM 1217 O O . TYR A 1 172 ? -12.161 -5.750 6.521 1.00 88.06 172 TYR A O 1
ATOM 1225 N N . PRO A 1 173 ? -12.522 -5.555 8.744 1.00 88.44 173 PRO A N 1
ATOM 1226 C CA . PRO A 1 173 ? -11.812 -6.782 9.072 1.00 88.44 173 PRO A CA 1
ATOM 1227 C C . PRO A 1 173 ? -12.647 -7.976 8.600 1.00 88.44 173 PRO A C 1
ATOM 1229 O O . PRO A 1 173 ? -13.811 -8.114 8.976 1.00 88.44 173 PRO A O 1
ATOM 1232 N N . LEU A 1 174 ? -12.058 -8.818 7.749 1.00 89.25 174 LEU A N 1
ATOM 1233 C CA . LEU A 1 174 ? -12.692 -10.057 7.291 1.00 89.25 174 LEU A CA 1
ATOM 1234 C C . LEU A 1 174 ? -12.802 -11.076 8.447 1.00 89.25 174 LEU A C 1
ATOM 1236 O O . LEU A 1 174 ? -12.122 -10.922 9.464 1.00 89.25 174 LEU A O 1
ATOM 1240 N N . PRO A 1 175 ? -13.618 -12.137 8.316 1.00 86.38 175 PRO A N 1
ATOM 1241 C CA . PRO A 1 175 ? -13.611 -13.237 9.278 1.00 86.38 175 PRO A CA 1
ATOM 1242 C C . PRO A 1 175 ? -12.194 -13.795 9.490 1.00 86.38 175 PRO A C 1
ATOM 1244 O O . PRO A 1 175 ? -11.420 -13.905 8.533 1.00 86.38 175 PRO A O 1
ATOM 1247 N N . ASP A 1 176 ? -11.858 -14.105 10.745 1.00 90.19 176 ASP A N 1
ATOM 1248 C CA . ASP A 1 176 ? -10.526 -14.536 11.198 1.00 90.19 176 ASP A CA 1
ATOM 1249 C C . ASP A 1 176 ? -9.390 -13.524 10.942 1.00 90.19 176 ASP A C 1
ATOM 1251 O O . ASP A 1 176 ? -8.207 -13.886 10.955 1.00 90.19 176 ASP A O 1
ATOM 1255 N N . ALA A 1 177 ? -9.717 -12.247 10.706 1.00 92.62 177 ALA A N 1
ATOM 1256 C CA . ALA A 1 177 ? -8.701 -11.234 10.468 1.00 92.62 177 ALA A CA 1
ATOM 1257 C C . ALA A 1 177 ? -7.858 -10.929 11.717 1.00 92.62 177 ALA A C 1
ATOM 1259 O O . ALA A 1 177 ? -8.338 -10.953 12.851 1.00 92.62 177 ALA A O 1
ATOM 1260 N N . ARG A 1 178 ? -6.592 -10.586 11.486 1.00 95.62 178 ARG A N 1
ATOM 1261 C CA . ARG A 1 178 ? -5.627 -10.078 12.459 1.00 95.62 178 ARG A CA 1
ATOM 1262 C C . ARG A 1 178 ? -5.129 -8.730 11.978 1.00 95.62 178 ARG A C 1
ATOM 1264 O O . ARG A 1 178 ? -4.435 -8.650 10.963 1.00 95.62 178 ARG A O 1
ATOM 1271 N N . TRP A 1 179 ? -5.555 -7.687 12.669 1.00 96.44 179 TRP A N 1
ATOM 1272 C CA . TRP A 1 179 ? -5.146 -6.320 12.403 1.00 96.44 179 TRP A CA 1
ATOM 1273 C C . TRP A 1 179 ? -4.300 -5.832 13.567 1.00 96.44 179 TRP A C 1
ATOM 1275 O O . TRP A 1 179 ? -4.757 -5.863 14.704 1.00 96.44 179 TRP A O 1
ATOM 1285 N N . GLU A 1 180 ? -3.098 -5.375 13.268 1.00 96.81 180 GLU A N 1
ATOM 1286 C CA . GLU A 1 180 ? -2.143 -4.826 14.215 1.00 96.81 180 GLU A CA 1
ATOM 1287 C C . GLU A 1 180 ? -1.724 -3.448 13.711 1.00 96.81 180 GLU A C 1
ATOM 1289 O O . GLU A 1 180 ? -1.261 -3.292 12.579 1.00 96.81 180 GLU A O 1
ATOM 1294 N N . VAL A 1 181 ? -1.975 -2.427 14.525 1.00 96.81 181 VAL A N 1
ATOM 1295 C CA . VAL A 1 181 ? -1.665 -1.035 14.202 1.00 96.81 181 VAL A CA 1
ATOM 1296 C C . VAL A 1 181 ? -0.845 -0.455 15.341 1.00 96.81 181 VAL A C 1
ATOM 1298 O O . VAL A 1 181 ? -1.382 -0.188 16.414 1.00 96.81 181 VAL A O 1
ATOM 1301 N N . ALA A 1 182 ? 0.441 -0.234 15.103 1.00 94.62 182 ALA A N 1
ATOM 1302 C CA . ALA A 1 182 ? 1.382 0.296 16.073 1.00 94.62 182 ALA A CA 1
ATOM 1303 C C . ALA A 1 182 ? 1.916 1.669 15.639 1.00 94.62 182 ALA A C 1
ATOM 1305 O O . ALA A 1 182 ? 2.345 1.865 14.503 1.00 94.62 182 ALA A O 1
ATOM 1306 N N . THR A 1 183 ? 1.929 2.635 16.558 1.00 94.88 183 THR A N 1
ATOM 1307 C CA . THR A 1 183 ? 2.620 3.919 16.376 1.00 94.88 183 THR A CA 1
ATOM 1308 C C . THR A 1 183 ? 3.479 4.262 17.588 1.00 94.88 183 THR A C 1
ATOM 1310 O O . THR A 1 183 ? 3.048 4.147 18.735 1.00 94.88 183 THR A O 1
ATOM 1313 N N . GLY A 1 184 ? 4.713 4.709 17.364 1.00 92.75 184 GLY A N 1
ATOM 1314 C CA . GLY A 1 184 ? 5.566 5.205 18.443 1.00 92.75 184 GLY A CA 1
ATOM 1315 C C . GLY A 1 184 ? 5.068 6.541 19.001 1.00 92.75 184 GLY A C 1
ATOM 1316 O O . GLY A 1 184 ? 5.037 6.753 20.216 1.00 92.75 184 GLY A O 1
ATOM 1317 N N . SER A 1 185 ? 4.677 7.460 18.120 1.00 92.81 185 SER A N 1
ATOM 1318 C CA . SER A 1 185 ? 4.188 8.795 18.476 1.00 92.81 185 SER A CA 1
ATOM 1319 C C . SER A 1 185 ? 3.252 9.335 17.400 1.00 92.81 185 SER A C 1
ATOM 1321 O O . SER A 1 185 ? 3.675 9.568 16.270 1.00 92.81 185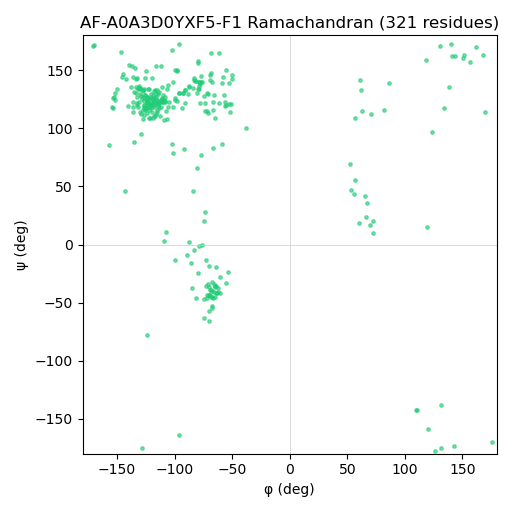 SER A O 1
ATOM 1323 N N . GLY A 1 186 ? 1.999 9.581 17.765 1.00 92.19 186 GLY A N 1
ATOM 1324 C CA . GLY A 1 186 ? 0.962 10.070 16.860 1.00 92.19 186 GLY A CA 1
ATOM 1325 C C . GLY A 1 186 ? -0.426 9.601 17.276 1.00 92.19 186 GLY A C 1
ATOM 1326 O O . GLY A 1 186 ? -0.576 8.645 18.045 1.00 92.19 186 GLY A O 1
ATOM 1327 N N . ASP A 1 187 ? -1.447 10.290 16.776 1.00 94.56 187 ASP A N 1
ATOM 1328 C CA . ASP A 1 187 ? -2.832 9.914 17.028 1.00 94.56 187 ASP A CA 1
ATOM 1329 C C . ASP A 1 187 ? -3.232 8.742 16.118 1.00 94.56 187 ASP A C 1
ATOM 1331 O O . ASP A 1 187 ? -2.915 8.714 14.925 1.00 94.56 187 ASP A O 1
ATOM 1335 N N . VAL A 1 188 ? -3.987 7.789 16.665 1.00 96.38 188 VAL A N 1
ATOM 1336 C CA . VAL A 1 188 ? -4.561 6.685 15.887 1.00 96.38 188 VAL A CA 1
ATOM 1337 C C . VAL A 1 188 ? -6.061 6.885 15.755 1.00 96.38 188 VAL A C 1
ATOM 1339 O O . VAL A 1 188 ? -6.773 7.046 16.746 1.00 96.38 188 VAL A O 1
ATOM 1342 N N . ARG A 1 189 ? -6.565 6.852 14.524 1.00 95.81 189 ARG A N 1
ATOM 1343 C CA . ARG A 1 189 ? -7.996 6.851 14.218 1.00 95.81 189 ARG A CA 1
ATOM 1344 C C . ARG A 1 189 ? -8.349 5.537 13.547 1.00 95.81 189 ARG A C 1
ATOM 1346 O O . ARG A 1 189 ? -7.912 5.287 12.429 1.00 95.81 189 ARG A O 1
ATOM 1353 N N . LEU A 1 190 ? -9.155 4.719 14.213 1.00 94.88 190 LEU A N 1
ATOM 1354 C CA . LEU A 1 190 ? -9.678 3.480 13.648 1.00 94.88 190 LEU A CA 1
ATOM 1355 C C . LEU A 1 190 ? -11.176 3.634 13.389 1.00 94.88 190 LEU A C 1
ATOM 1357 O O . LEU A 1 190 ? -11.955 3.889 14.309 1.00 94.88 190 LEU A O 1
ATOM 1361 N N . ALA A 1 191 ? -11.574 3.437 12.139 1.00 93.19 191 ALA A N 1
ATOM 1362 C CA . ALA A 1 191 ? -12.957 3.481 11.708 1.00 93.19 191 ALA A CA 1
ATOM 1363 C C . ALA A 1 191 ? -13.372 2.122 11.135 1.00 93.19 191 ALA A C 1
ATOM 1365 O O . ALA A 1 191 ? -12.948 1.734 10.045 1.00 93.19 191 ALA A O 1
ATOM 1366 N N . ILE A 1 192 ? -14.223 1.404 11.867 1.00 90.88 192 ILE A N 1
ATOM 1367 C CA . ILE A 1 192 ? -14.741 0.091 11.459 1.00 90.88 192 ILE A CA 1
ATOM 1368 C C . ILE A 1 192 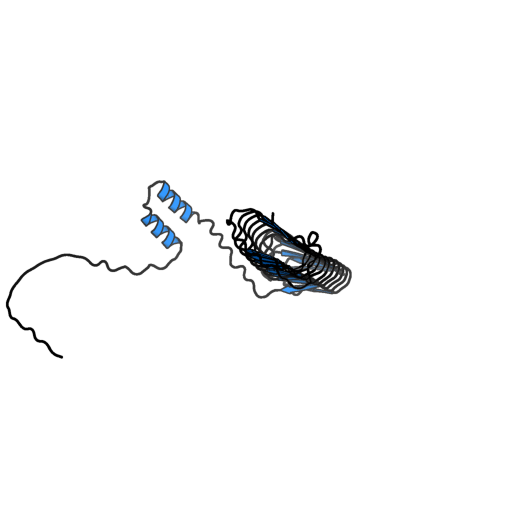? -16.275 0.089 11.462 1.00 90.88 192 ILE A C 1
ATOM 1370 O O . ILE A 1 192 ? -16.892 0.818 12.249 1.00 90.88 192 ILE A O 1
ATOM 1374 N N . PRO A 1 193 ? -16.930 -0.701 10.592 1.00 87.25 193 PRO A N 1
ATOM 1375 C CA . PRO A 1 193 ? -18.378 -0.855 10.627 1.00 87.25 193 PRO A CA 1
ATOM 1376 C C . PRO A 1 193 ? -18.863 -1.402 11.974 1.00 87.25 193 PRO A C 1
ATOM 1378 O O . PRO A 1 193 ? -18.296 -2.343 12.524 1.00 87.25 193 PRO A O 1
ATOM 1381 N N . ALA A 1 194 ? -19.972 -0.864 12.485 1.00 83.31 194 ALA A N 1
ATOM 1382 C CA . ALA A 1 194 ? -20.571 -1.336 13.739 1.00 83.31 194 ALA A CA 1
ATOM 1383 C C . ALA A 1 194 ? -21.082 -2.791 13.666 1.00 83.31 194 ALA A C 1
ATOM 1385 O O . ALA A 1 194 ? -21.291 -3.432 14.695 1.00 83.31 194 ALA A O 1
ATOM 1386 N N . ALA A 1 195 ? -21.293 -3.305 12.451 1.00 82.06 195 ALA A N 1
ATOM 1387 C CA . ALA A 1 195 ? -21.699 -4.683 12.191 1.00 82.06 195 ALA A CA 1
ATOM 1388 C C . ALA A 1 195 ? -20.525 -5.679 12.183 1.00 82.06 195 ALA A C 1
ATOM 1390 O O . ALA A 1 195 ? -20.765 -6.873 12.049 1.00 82.06 195 ALA A O 1
ATOM 1391 N N . SER A 1 196 ? -19.275 -5.220 12.307 1.00 84.44 196 SER A N 1
ATOM 1392 C CA . SER A 1 196 ? -18.108 -6.103 12.277 1.00 84.44 196 SER A CA 1
ATOM 1393 C C . SER A 1 196 ? -18.049 -7.016 13.504 1.00 84.44 196 SER A C 1
ATOM 1395 O O . SER A 1 196 ? -18.314 -6.597 14.637 1.00 84.44 196 SER A O 1
ATOM 1397 N N . ASP A 1 197 ? -17.668 -8.268 13.272 1.00 87.56 197 ASP A N 1
ATOM 1398 C CA . ASP A 1 197 ? -17.427 -9.279 14.296 1.00 87.56 197 ASP A CA 1
ATOM 1399 C C . ASP A 1 197 ? -15.951 -9.261 14.703 1.00 87.56 197 ASP A C 1
ATOM 1401 O O . ASP A 1 197 ? -15.134 -10.032 14.202 1.00 87.56 197 ASP A O 1
ATOM 1405 N N . CYS A 1 198 ? -15.586 -8.343 15.602 1.00 89.81 198 CYS A N 1
ATOM 1406 C CA . CYS A 1 198 ? -14.223 -8.274 16.114 1.00 89.81 198 CYS A CA 1
ATOM 1407 C C . CYS A 1 198 ? -14.110 -8.054 17.627 1.00 89.81 198 CYS A C 1
ATOM 1409 O O . CYS A 1 198 ? -14.962 -7.447 18.293 1.00 89.81 198 CYS A O 1
ATOM 1411 N N . ARG A 1 199 ? -12.984 -8.535 18.157 1.00 93.88 199 ARG A N 1
ATOM 1412 C CA . ARG A 1 199 ? -12.408 -8.146 19.440 1.00 93.88 199 ARG A CA 1
ATOM 1413 C C . ARG A 1 199 ? -11.445 -6.984 19.214 1.00 93.88 199 ARG A C 1
ATOM 1415 O O . ARG A 1 199 ? -10.593 -7.058 18.334 1.00 93.88 199 ARG A O 1
ATOM 1422 N N . LEU A 1 200 ? -11.562 -5.954 20.040 1.00 93.56 200 LEU A N 1
ATOM 1423 C CA . LEU A 1 200 ? -10.648 -4.822 20.083 1.00 93.56 200 LEU A CA 1
ATOM 1424 C C . LEU A 1 200 ? -9.763 -4.907 21.324 1.00 93.56 200 LEU A C 1
ATOM 1426 O O . LEU A 1 200 ? -10.268 -5.123 22.430 1.00 93.56 200 LEU A O 1
ATOM 1430 N N . SER A 1 201 ? -8.468 -4.684 21.133 1.00 94.88 201 SER A N 1
ATOM 1431 C CA . SER A 1 201 ? -7.504 -4.388 22.190 1.00 94.88 201 SER A CA 1
ATOM 1432 C C . SER A 1 201 ? -6.786 -3.099 21.824 1.00 94.88 201 SER A C 1
ATOM 1434 O O . SER A 1 201 ? -6.233 -2.985 20.735 1.00 94.88 201 SER A O 1
ATOM 1436 N N . VAL A 1 202 ? -6.839 -2.105 22.698 1.00 95.25 202 VAL A N 1
ATOM 1437 C CA . VAL A 1 202 ? -6.217 -0.804 22.474 1.00 95.25 202 VAL A CA 1
ATOM 1438 C C . VAL A 1 202 ? -5.376 -0.451 23.678 1.00 95.25 202 VAL A C 1
ATOM 1440 O O . VAL A 1 202 ? -5.890 -0.432 24.796 1.00 95.25 202 VAL A O 1
ATOM 1443 N N . GLU A 1 203 ? -4.115 -0.115 23.442 1.00 93.88 203 GLU A N 1
ATOM 1444 C CA . GLU A 1 203 ? -3.184 0.344 24.466 1.00 93.88 203 GLU A CA 1
ATOM 1445 C C . GLU A 1 203 ? -2.536 1.667 24.044 1.00 93.88 203 GLU A C 1
ATOM 1447 O O . GLU A 1 203 ? -2.082 1.842 22.913 1.00 93.88 203 GLU A O 1
ATOM 1452 N N . THR A 1 204 ? -2.508 2.621 24.971 1.00 93.44 204 THR A N 1
ATOM 1453 C CA . THR A 1 204 ? -1.806 3.897 24.843 1.00 93.44 204 THR A CA 1
ATOM 1454 C C . THR A 1 204 ? -0.899 4.104 26.049 1.00 93.44 204 THR A C 1
ATOM 1456 O O . THR A 1 204 ? -1.346 4.033 27.196 1.00 93.44 204 THR A O 1
ATOM 1459 N N . GLY A 1 205 ? 0.383 4.380 25.805 1.00 90.56 205 GLY A N 1
ATOM 1460 C CA . GLY A 1 205 ? 1.325 4.733 26.868 1.00 90.56 205 GLY A CA 1
ATOM 1461 C C . GLY A 1 205 ? 1.007 6.098 27.481 1.00 90.56 205 GLY A C 1
ATOM 1462 O O . GLY A 1 205 ? 1.082 6.284 28.697 1.00 90.56 205 GLY A O 1
ATOM 1463 N N . SER A 1 206 ? 0.611 7.059 26.643 1.00 87.88 206 SER A N 1
ATOM 1464 C CA . SER A 1 206 ? 0.119 8.362 27.083 1.00 87.88 206 SER A CA 1
ATOM 1465 C C . SER A 1 206 ? -0.859 8.965 26.078 1.00 87.88 206 SER A C 1
ATOM 1467 O O . SER A 1 206 ? -0.577 9.049 24.887 1.00 87.88 206 SER A O 1
ATOM 1469 N N . GLY A 1 207 ? -2.012 9.418 26.569 1.00 87.81 207 GLY A N 1
ATOM 1470 C CA . GLY A 1 207 ? -3.073 9.975 25.736 1.00 87.81 207 GLY A CA 1
ATOM 1471 C C . GLY A 1 207 ? -4.456 9.588 26.236 1.00 87.81 207 GLY A C 1
ATOM 1472 O O . GLY A 1 207 ? -4.613 9.016 27.318 1.00 87.81 207 GLY A O 1
ATOM 1473 N N . ARG A 1 208 ? -5.481 9.940 25.461 1.00 90.38 208 ARG A N 1
ATOM 1474 C CA . ARG A 1 208 ? -6.870 9.564 25.730 1.00 90.38 208 ARG A CA 1
ATOM 1475 C C . ARG A 1 208 ? -7.348 8.561 24.690 1.00 90.38 208 ARG A C 1
ATOM 1477 O O . ARG A 1 208 ? -7.162 8.777 23.498 1.00 90.38 208 ARG A O 1
ATOM 1484 N N . ILE A 1 209 ? -8.033 7.523 25.157 1.00 93.25 209 ILE A N 1
ATOM 1485 C CA . ILE A 1 209 ? -8.819 6.634 24.303 1.00 93.25 209 ILE A CA 1
ATOM 1486 C C . ILE A 1 209 ? -10.261 7.164 24.289 1.00 93.25 209 ILE A C 1
ATOM 1488 O O . ILE A 1 209 ? -10.895 7.253 25.341 1.00 93.25 209 ILE A O 1
ATOM 1492 N N . ASP A 1 210 ? -10.764 7.562 23.121 1.00 92.31 210 ASP A N 1
ATOM 1493 C CA . ASP A 1 210 ? -12.175 7.891 22.877 1.00 92.31 210 ASP A CA 1
ATOM 1494 C C . ASP A 1 210 ? -12.788 6.787 22.009 1.00 92.31 210 ASP A C 1
ATOM 1496 O O . ASP A 1 210 ? -12.484 6.671 20.822 1.00 92.31 210 ASP A O 1
ATOM 1500 N N . CYS A 1 211 ? -13.631 5.945 22.608 1.00 90.50 211 CYS A N 1
ATOM 1501 C CA . CYS A 1 211 ? -14.301 4.854 21.909 1.00 90.50 211 CYS A CA 1
ATOM 1502 C C . CYS A 1 211 ? -15.786 5.161 21.720 1.00 90.50 211 CYS A C 1
ATOM 1504 O O . CYS A 1 211 ? -16.555 5.209 22.681 1.00 90.50 211 CYS A O 1
ATOM 1506 N N . ARG A 1 212 ? -16.190 5.311 20.457 1.00 90.31 212 ARG A N 1
ATOM 1507 C CA . ARG A 1 212 ? -17.575 5.555 20.023 1.00 90.31 212 ARG A CA 1
ATOM 1508 C C . ARG A 1 212 ? -18.207 4.331 19.357 1.00 90.31 212 ARG A C 1
ATOM 1510 O O . ARG A 1 212 ? -19.271 4.437 18.749 1.00 90.31 212 ARG A O 1
ATOM 1517 N N . LEU A 1 213 ? -17.556 3.172 19.451 1.00 86.19 213 LEU A N 1
ATOM 1518 C CA . LEU A 1 213 ? -18.064 1.907 18.930 1.00 86.19 213 LEU A CA 1
ATOM 1519 C C . LEU A 1 213 ? -19.040 1.255 19.926 1.00 86.19 213 LEU A C 1
ATOM 1521 O O . LEU A 1 213 ? -18.801 1.295 21.136 1.00 86.19 213 LEU A O 1
ATOM 1525 N N . PRO A 1 214 ? -20.128 0.622 19.448 1.00 85.62 214 PRO A N 1
ATOM 1526 C CA . PRO A 1 214 ? -21.098 -0.051 20.307 1.00 85.62 214 PRO A CA 1
ATOM 1527 C C . PRO A 1 214 ? -20.564 -1.412 20.788 1.00 85.62 214 PRO A C 1
ATOM 1529 O O . PRO A 1 214 ? -20.949 -2.462 20.282 1.00 85.62 214 PRO A O 1
ATOM 1532 N N . LEU A 1 215 ? -19.658 -1.396 21.767 1.00 86.19 215 LEU A N 1
ATOM 1533 C CA . LEU A 1 215 ? -19.085 -2.606 22.362 1.00 86.19 215 LEU A CA 1
ATOM 1534 C C . LEU A 1 215 ? -20.116 -3.354 23.221 1.00 86.19 215 LEU A C 1
ATOM 1536 O O . LEU A 1 215 ? -20.725 -2.768 24.116 1.00 86.19 215 LEU A O 1
ATOM 1540 N N . ARG A 1 216 ? -20.270 -4.665 22.999 1.00 87.19 216 ARG A N 1
ATOM 1541 C CA . ARG A 1 216 ? -21.068 -5.561 23.860 1.00 87.19 216 ARG A CA 1
ATOM 1542 C C . ARG A 1 216 ? -20.395 -5.816 25.198 1.00 87.19 216 ARG A C 1
ATOM 1544 O O . ARG A 1 216 ? -21.053 -5.788 26.234 1.00 87.19 216 ARG A O 1
ATOM 1551 N N . THR A 1 217 ? -19.092 -6.060 25.150 1.00 87.12 217 THR A N 1
ATOM 1552 C CA . THR A 1 217 ? -18.240 -6.210 26.330 1.00 87.12 217 THR A CA 1
ATOM 1553 C C . THR A 1 217 ? -17.198 -5.113 26.284 1.00 87.12 217 THR A C 1
ATOM 1555 O O . THR A 1 217 ? -16.591 -4.901 25.235 1.00 87.12 217 THR A O 1
ATOM 1558 N N . ARG A 1 218 ? -17.002 -4.421 27.404 1.00 90.62 218 ARG A N 1
ATOM 1559 C CA . ARG A 1 218 ? -16.058 -3.312 27.526 1.00 90.62 218 ARG A CA 1
ATOM 1560 C C . ARG A 1 218 ? -15.366 -3.398 28.878 1.00 90.62 218 ARG A C 1
ATOM 1562 O O . ARG A 1 218 ? -16.024 -3.323 29.912 1.00 90.62 218 ARG A O 1
ATOM 1569 N N . GLU A 1 219 ? -14.052 -3.537 28.839 1.00 89.69 219 GLU A N 1
ATOM 1570 C CA . GLU A 1 219 ? -13.155 -3.461 29.983 1.00 89.69 219 GLU A CA 1
ATOM 1571 C C . GLU A 1 219 ? -12.194 -2.300 29.737 1.00 89.69 219 GLU A C 1
ATOM 1573 O O . GLU A 1 219 ? -11.519 -2.241 28.712 1.00 89.69 219 GLU A O 1
ATOM 1578 N N . GLU A 1 220 ? -12.162 -1.343 30.658 1.00 88.31 220 GLU A N 1
ATOM 1579 C CA . GLU A 1 220 ? -11.298 -0.168 30.559 1.00 88.31 220 GLU A CA 1
ATOM 1580 C C . GLU A 1 220 ? -10.391 -0.088 31.771 1.00 88.31 220 GLU A C 1
ATOM 1582 O O . GLU A 1 220 ? -10.837 -0.221 32.913 1.00 88.31 220 GLU A O 1
ATOM 1587 N N . GLY A 1 221 ? -9.117 0.169 31.508 1.00 86.56 221 GLY A N 1
ATOM 1588 C CA . GLY A 1 221 ? -8.114 0.463 32.512 1.00 86.56 221 GLY A CA 1
ATOM 1589 C C . GLY A 1 221 ? -7.352 1.744 32.175 1.00 86.56 221 GLY A C 1
ATOM 1590 O O . GLY A 1 221 ? -7.679 2.459 31.224 1.00 86.56 221 GLY A O 1
ATOM 1591 N N . PRO A 1 222 ? -6.327 2.084 32.967 1.00 85.44 222 PRO A N 1
ATOM 1592 C CA . PRO A 1 222 ? -5.476 3.233 32.692 1.00 85.44 222 PRO A CA 1
ATOM 1593 C C . PRO A 1 222 ? -4.697 3.007 31.389 1.00 85.44 222 PRO A C 1
ATOM 1595 O O . PRO A 1 222 ? -3.800 2.173 31.351 1.00 85.44 222 PRO A O 1
ATOM 1598 N N . GLY A 1 223 ? -5.047 3.736 30.327 1.00 85.12 223 GLY A N 1
ATOM 1599 C CA . GLY A 1 223 ? -4.366 3.629 29.032 1.00 85.12 223 GLY A CA 1
ATOM 1600 C C . GLY A 1 223 ? -4.659 2.340 28.261 1.00 85.12 223 GLY A C 1
ATOM 1601 O O . GLY A 1 223 ? -4.015 2.096 27.251 1.00 85.12 223 GLY A O 1
ATOM 1602 N N . CYS A 1 224 ? -5.630 1.531 28.689 1.00 91.56 224 CYS A N 1
ATOM 1603 C CA . CYS A 1 224 ? -6.035 0.332 27.966 1.00 91.56 224 CYS A CA 1
ATOM 1604 C C . CYS A 1 224 ? -7.557 0.239 27.830 1.00 91.56 224 CYS A C 1
ATOM 1606 O O . CYS A 1 224 ? -8.316 0.605 28.731 1.00 91.56 224 CYS A O 1
ATOM 1608 N N . LEU A 1 225 ? -8.000 -0.264 26.685 1.00 92.50 225 LEU A N 1
ATOM 1609 C CA . LEU A 1 225 ? -9.390 -0.571 26.391 1.00 92.50 225 LEU A CA 1
ATOM 1610 C C . LEU A 1 225 ? -9.432 -1.926 25.701 1.00 92.50 225 LEU A C 1
ATOM 1612 O O . LEU A 1 225 ? -8.851 -2.112 24.636 1.00 92.50 225 LEU A O 1
ATOM 1616 N N . GLN A 1 226 ? -10.178 -2.854 26.279 1.00 93.31 226 GLN A N 1
ATOM 1617 C CA . GLN A 1 226 ? -10.489 -4.125 25.652 1.00 93.31 226 GLN A CA 1
ATOM 1618 C C . GLN A 1 226 ? -11.994 -4.262 25.498 1.00 93.31 226 GLN A C 1
ATOM 1620 O O . GLN A 1 226 ? -12.783 -3.845 26.348 1.00 93.31 226 GLN A O 1
ATOM 1625 N N . GLY A 1 227 ? -12.419 -4.862 24.398 1.00 91.88 227 GLY A N 1
ATOM 1626 C CA . GLY A 1 227 ? -13.832 -5.092 24.190 1.00 91.88 227 GLY A CA 1
ATOM 1627 C C . GLY A 1 227 ? -14.140 -5.977 23.008 1.00 91.88 227 GLY A C 1
ATOM 1628 O O . GLY A 1 227 ? -13.279 -6.323 22.208 1.00 91.88 227 GLY A O 1
ATOM 1629 N N . VAL A 1 228 ? -15.403 -6.361 22.910 1.00 92.19 228 VAL A N 1
ATOM 1630 C CA . VAL A 1 228 ? -15.929 -7.128 21.780 1.00 92.19 228 VAL A CA 1
ATOM 1631 C C . VAL A 1 228 ? -17.086 -6.335 21.198 1.00 92.19 228 VAL A C 1
ATOM 1633 O O . VAL A 1 228 ? -17.990 -5.952 21.944 1.00 92.19 228 VAL A O 1
ATOM 1636 N N . LEU A 1 229 ? -17.058 -6.078 19.888 1.00 86.69 229 LEU A N 1
ATOM 1637 C CA . LEU A 1 229 ? -18.159 -5.411 19.188 1.00 86.69 229 LEU A CA 1
ATOM 1638 C C . LEU A 1 229 ? -19.361 -6.349 19.114 1.00 86.69 229 LEU A C 1
ATOM 1640 O O . LEU A 1 229 ? -20.378 -6.112 19.758 1.00 86.69 229 LEU A O 1
ATOM 1644 N N . ASN A 1 230 ? -19.220 -7.446 18.373 1.00 86.75 230 ASN A N 1
ATOM 1645 C CA . ASN A 1 230 ? -20.273 -8.436 18.177 1.00 86.75 230 ASN A CA 1
ATOM 1646 C C . ASN A 1 230 ? -19.785 -9.824 18.588 1.00 86.75 230 ASN A C 1
ATOM 1648 O O . ASN A 1 230 ? -20.086 -10.263 19.702 1.00 86.75 230 ASN A O 1
ATOM 1652 N N . ARG A 1 231 ? -18.991 -10.477 17.737 1.00 86.88 231 ARG A N 1
ATOM 1653 C CA . ARG A 1 231 ? -18.284 -11.727 18.039 1.00 86.88 231 ARG A CA 1
ATOM 1654 C C . ARG A 1 231 ? -16.768 -11.538 17.997 1.00 86.88 231 ARG A C 1
ATOM 1656 O O . ARG A 1 231 ? -16.291 -10.629 17.325 1.00 86.88 231 ARG A O 1
ATOM 1663 N N . PRO A 1 232 ? -15.993 -12.354 18.724 1.00 86.44 232 PRO A N 1
ATOM 1664 C CA . PRO A 1 232 ? -14.538 -12.272 18.726 1.00 86.44 232 PRO A CA 1
ATOM 1665 C C . PRO A 1 232 ? -13.912 -13.040 17.542 1.00 86.44 232 PRO A C 1
ATOM 1667 O O . PRO A 1 232 ? -12.973 -13.800 17.762 1.00 86.44 232 PRO A O 1
ATOM 1670 N N . ASP A 1 233 ? -14.439 -12.872 16.324 1.00 88.94 233 ASP A N 1
ATOM 1671 C CA . ASP A 1 233 ? -13.996 -13.637 15.146 1.00 88.94 233 ASP A CA 1
ATOM 1672 C C . ASP A 1 233 ? -12.716 -13.028 14.551 1.00 88.94 233 ASP A C 1
ATOM 1674 O O . ASP A 1 233 ? -11.740 -13.732 14.308 1.00 88.94 233 ASP A O 1
ATOM 1678 N N . ALA A 1 234 ? -12.673 -11.702 14.394 1.00 91.25 234 ALA A N 1
ATOM 1679 C CA . ALA A 1 234 ? -11.450 -10.969 14.072 1.00 91.25 234 ALA A CA 1
ATOM 1680 C C . ALA A 1 234 ? -10.801 -10.354 15.325 1.00 91.25 234 ALA A C 1
ATOM 1682 O O . ALA A 1 234 ? -11.484 -9.942 16.266 1.00 91.25 234 ALA A O 1
ATOM 1683 N N . ALA A 1 235 ? -9.475 -10.238 15.325 1.00 94.38 235 ALA A N 1
ATOM 1684 C CA . ALA A 1 235 ? -8.700 -9.546 16.349 1.00 94.38 235 ALA A CA 1
ATOM 1685 C C . ALA A 1 235 ? -8.130 -8.246 15.776 1.00 94.38 235 ALA A C 1
ATOM 1687 O O . ALA A 1 235 ? -7.431 -8.268 14.764 1.00 94.38 235 ALA A O 1
ATOM 1688 N N . VAL A 1 236 ? -8.428 -7.124 16.429 1.00 95.12 236 VAL A N 1
ATOM 1689 C CA . VAL A 1 236 ? -7.862 -5.818 16.089 1.00 95.12 236 VAL A CA 1
ATOM 1690 C C . VAL A 1 236 ? -7.134 -5.268 17.304 1.00 95.12 236 VAL A C 1
ATOM 1692 O O . VAL A 1 236 ? -7.733 -5.058 18.362 1.00 95.12 236 VAL A O 1
ATOM 1695 N N . GLU A 1 237 ? -5.845 -5.036 17.130 1.00 96.06 237 GLU A N 1
ATOM 1696 C CA . GLU A 1 237 ? -4.930 -4.532 18.135 1.00 96.06 237 GLU A CA 1
ATOM 1697 C C . GLU A 1 237 ? -4.388 -3.170 17.705 1.00 96.06 237 GLU A C 1
ATOM 1699 O O . GLU A 1 237 ? -3.951 -2.983 16.569 1.00 96.06 237 GLU A O 1
ATOM 1704 N N . VAL A 1 238 ? -4.471 -2.198 18.610 1.00 96.12 238 VAL A N 1
ATOM 1705 C CA . VAL A 1 238 ? -3.979 -0.840 18.391 1.00 96.12 238 VAL A CA 1
ATOM 1706 C C . VAL A 1 238 ? -3.045 -0.465 19.528 1.00 96.12 238 VAL A C 1
ATOM 1708 O O . VAL A 1 238 ? -3.466 -0.397 20.680 1.00 96.12 238 VAL A O 1
ATOM 1711 N N . LEU A 1 239 ? -1.795 -0.173 19.194 1.00 94.56 239 LEU A N 1
ATOM 1712 C CA . LEU A 1 239 ? -0.749 0.200 20.134 1.00 94.56 239 LEU A CA 1
ATOM 1713 C C . LEU A 1 239 ? -0.256 1.608 19.792 1.00 94.56 239 LEU A C 1
ATOM 1715 O O . LEU A 1 239 ? 0.150 1.885 18.666 1.00 94.56 239 LEU A O 1
ATOM 1719 N N . THR A 1 240 ? -0.271 2.520 20.759 1.00 94.06 240 THR A N 1
ATOM 1720 C CA . THR A 1 240 ? 0.373 3.831 20.614 1.00 94.06 240 THR A CA 1
ATOM 1721 C C . THR A 1 240 ? 1.272 4.131 21.806 1.00 94.06 240 THR A C 1
ATOM 1723 O O . THR A 1 240 ? 0.870 4.018 22.964 1.00 94.06 240 THR A O 1
ATOM 1726 N N . GLY A 1 241 ? 2.517 4.525 21.550 1.00 91.12 241 GLY A N 1
ATOM 1727 C CA . GLY A 1 241 ? 3.421 4.952 22.616 1.00 91.12 241 GLY A CA 1
ATOM 1728 C C . GLY A 1 241 ? 2.977 6.281 23.229 1.00 91.12 241 GLY A C 1
ATOM 1729 O O . GLY A 1 241 ? 2.990 6.462 24.450 1.00 91.12 241 GLY A O 1
ATOM 1730 N N . SER A 1 242 ? 2.582 7.234 22.387 1.00 91.06 242 SER A N 1
ATOM 1731 C CA . SER A 1 242 ? 2.120 8.562 22.793 1.00 91.06 242 SER A CA 1
ATOM 1732 C C . SER A 1 242 ? 1.184 9.145 21.741 1.00 91.06 242 SER A C 1
ATOM 1734 O O . SER A 1 242 ? 1.593 9.378 20.606 1.00 91.06 242 SER A O 1
ATOM 1736 N N . GLY A 1 243 ? -0.056 9.413 22.131 1.00 90.75 243 GLY A N 1
ATOM 1737 C CA . GLY A 1 243 ? -1.098 9.910 21.244 1.00 90.75 243 GLY A CA 1
ATOM 1738 C C . GLY A 1 243 ? -2.488 9.495 21.702 1.00 90.75 243 GLY A C 1
ATOM 1739 O O . GLY A 1 243 ? -2.674 8.596 22.529 1.00 90.75 243 GLY A O 1
ATOM 1740 N N . ASN A 1 244 ? -3.489 10.185 21.173 1.00 93.62 244 ASN A N 1
ATOM 1741 C CA . ASN A 1 244 ? -4.881 9.844 21.400 1.00 93.62 244 ASN A CA 1
ATOM 1742 C C . ASN A 1 244 ? -5.303 8.740 20.437 1.00 93.62 244 ASN A C 1
ATOM 1744 O O . ASN A 1 244 ? -4.925 8.734 19.267 1.00 93.62 244 ASN A O 1
ATOM 1748 N N . VAL A 1 245 ? -6.142 7.834 20.925 1.00 94.75 245 VAL A N 1
ATOM 1749 C CA . VAL A 1 245 ? -6.773 6.820 20.085 1.00 94.75 245 VAL A CA 1
ATOM 1750 C C . VAL A 1 245 ? -8.248 7.145 19.984 1.00 94.75 245 VAL A C 1
ATOM 1752 O O . VAL A 1 245 ? -8.935 7.246 20.999 1.00 94.75 245 VAL A O 1
ATOM 1755 N N . VAL A 1 246 ? -8.740 7.311 18.764 1.00 94.88 246 VAL A N 1
ATOM 1756 C CA . VAL A 1 246 ? -10.158 7.528 18.490 1.00 94.88 246 VAL A CA 1
ATOM 1757 C C . VAL A 1 246 ? -10.683 6.332 17.712 1.00 94.88 246 VAL A C 1
ATOM 1759 O O . VAL A 1 246 ? -10.180 6.007 16.637 1.00 94.88 246 VAL A O 1
ATOM 1762 N N . LEU A 1 247 ? -11.699 5.675 18.261 1.00 92.75 247 LEU A N 1
ATOM 1763 C CA . LEU A 1 247 ? -12.376 4.547 17.633 1.00 92.75 247 LEU A CA 1
ATOM 1764 C C . LEU A 1 247 ? -13.788 4.984 17.261 1.00 92.75 247 LEU A C 1
ATOM 1766 O O . LEU A 1 247 ? -14.579 5.330 18.141 1.00 92.75 247 LEU A O 1
ATOM 1770 N N . GLU A 1 248 ? -14.123 4.959 15.976 1.00 92.38 248 GLU A N 1
ATOM 1771 C CA . GLU A 1 248 ? -15.420 5.430 15.491 1.00 92.38 248 GLU A CA 1
ATOM 1772 C C . GLU A 1 248 ? -16.140 4.373 14.663 1.00 92.38 248 GLU A C 1
ATOM 1774 O O . GLU A 1 248 ? -15.542 3.621 13.892 1.00 92.38 248 GLU A O 1
ATOM 1779 N N . ALA A 1 249 ? -17.463 4.336 14.811 1.00 85.25 249 ALA A N 1
ATOM 1780 C CA . ALA A 1 249 ? -18.309 3.548 13.934 1.00 85.25 249 ALA A CA 1
ATOM 1781 C C . ALA A 1 249 ? -18.396 4.243 12.576 1.00 85.25 249 ALA A C 1
ATOM 1783 O O . ALA A 1 249 ? -18.865 5.378 12.484 1.00 85.25 249 ALA A O 1
ATOM 1784 N N . ARG A 1 250 ? -18.001 3.550 11.510 1.00 78.62 250 ARG A N 1
ATOM 1785 C CA . ARG A 1 250 ? -18.285 3.994 10.141 1.00 78.62 250 ARG A CA 1
ATOM 1786 C C . ARG A 1 250 ? -19.749 3.659 9.807 1.00 78.62 250 ARG A C 1
ATOM 1788 O O . ARG A 1 250 ? -20.106 2.482 9.883 1.00 78.62 250 ARG A O 1
ATOM 1795 N N . PRO A 1 251 ? -20.599 4.643 9.442 1.00 57.97 251 PRO A N 1
ATOM 1796 C CA . PRO A 1 251 ? -22.017 4.386 9.168 1.00 57.97 251 PRO A CA 1
ATOM 1797 C C . PRO A 1 251 ? -22.298 3.596 7.884 1.00 57.97 251 PRO A C 1
ATOM 1799 O O . PRO A 1 251 ? -23.366 3.011 7.775 1.00 57.97 251 PRO A O 1
ATOM 1802 N N . ASP A 1 252 ? -21.360 3.521 6.937 1.00 57.16 252 ASP A N 1
ATOM 1803 C CA . ASP A 1 252 ? -21.632 2.999 5.595 1.00 57.16 252 ASP A CA 1
ATOM 1804 C C . ASP A 1 252 ? -20.541 2.035 5.121 1.00 57.16 252 ASP A C 1
ATOM 1806 O O . ASP A 1 252 ? -19.578 2.414 4.457 1.00 57.16 252 ASP A O 1
ATOM 1810 N N . PHE A 1 253 ? -20.723 0.763 5.455 1.00 46.66 253 PHE A N 1
ATOM 1811 C CA . PHE A 1 253 ? -20.376 -0.359 4.588 1.00 46.66 253 PHE A CA 1
ATOM 1812 C C . PHE A 1 253 ? -21.250 -1.517 5.064 1.00 46.66 253 PHE A C 1
ATOM 1814 O O . PHE A 1 253 ? -20.867 -2.297 5.934 1.00 46.66 253 PHE A O 1
ATOM 1821 N N . ALA A 1 254 ? -22.484 -1.594 4.558 1.00 40.78 254 ALA A N 1
ATOM 1822 C CA . ALA A 1 254 ? -23.143 -2.889 4.548 1.00 40.78 254 ALA A CA 1
ATOM 1823 C C . ALA A 1 254 ? -22.188 -3.804 3.771 1.00 40.78 254 ALA A C 1
ATOM 1825 O O . ALA A 1 254 ? -21.841 -3.438 2.639 1.00 40.78 254 ALA A O 1
ATOM 1826 N N . PRO A 1 255 ? -21.702 -4.924 4.337 1.00 40.31 255 PRO A N 1
ATOM 1827 C CA . PRO A 1 255 ? -21.059 -5.917 3.502 1.00 40.31 255 PRO A CA 1
ATOM 1828 C C . PRO A 1 255 ? -22.056 -6.177 2.379 1.00 40.31 255 PRO A C 1
ATOM 1830 O O . PRO A 1 255 ? -23.222 -6.486 2.639 1.00 40.31 255 PRO A O 1
ATOM 1833 N N . VAL A 1 256 ? -21.640 -5.951 1.130 1.00 40.84 256 VAL A N 1
ATOM 1834 C CA . VAL A 1 256 ? -22.344 -6.581 0.017 1.00 40.84 256 VAL A CA 1
ATOM 1835 C C . VAL A 1 256 ? -22.346 -8.041 0.439 1.00 40.84 256 VAL A C 1
ATOM 1837 O O . VAL A 1 256 ? -21.243 -8.550 0.647 1.00 40.84 256 VAL A O 1
ATOM 1840 N N . PRO A 1 257 ? -23.506 -8.661 0.733 1.00 39.50 257 PRO A N 1
ATOM 1841 C CA . PRO A 1 257 ? -23.498 -10.026 1.206 1.00 39.50 257 PRO A CA 1
ATOM 1842 C C . PRO A 1 257 ? -22.677 -10.788 0.183 1.00 39.50 257 PRO A C 1
ATOM 1844 O O . PRO A 1 257 ? -22.980 -10.733 -1.015 1.00 39.50 257 PRO A O 1
ATOM 1847 N N . GLU A 1 258 ? -21.595 -11.407 0.644 1.00 44.25 258 GLU A N 1
ATOM 1848 C CA . GLU A 1 258 ? -20.954 -12.471 -0.094 1.00 44.25 258 GLU A CA 1
ATOM 1849 C C . GLU A 1 258 ? -22.051 -13.523 -0.242 1.00 44.25 258 GLU A C 1
ATOM 1851 O O . GLU A 1 258 ? -22.231 -14.410 0.581 1.00 44.25 258 GLU A O 1
ATOM 1856 N N . ARG A 1 259 ? -22.872 -13.393 -1.288 1.00 38.84 259 ARG A N 1
ATOM 1857 C CA . ARG A 1 259 ? -23.419 -14.566 -1.932 1.00 38.84 259 ARG A CA 1
ATOM 1858 C C . ARG A 1 259 ? -22.203 -15.236 -2.542 1.00 38.84 259 ARG A C 1
ATOM 1860 O O . ARG A 1 259 ? -21.888 -15.039 -3.714 1.00 38.84 259 ARG A O 1
ATOM 1867 N N . GLU A 1 260 ? -21.517 -16.001 -1.701 1.00 43.47 260 GLU A N 1
ATOM 1868 C CA . GLU A 1 260 ? -21.042 -17.311 -2.087 1.00 43.47 260 GLU A CA 1
ATOM 1869 C C . GLU A 1 260 ? -22.152 -17.916 -2.948 1.00 43.47 260 GLU A C 1
ATOM 1871 O O . GLU A 1 260 ? -23.200 -18.338 -2.470 1.00 43.47 260 GLU A O 1
ATOM 1876 N N . THR A 1 261 ? -21.970 -17.865 -4.262 1.00 43.16 261 THR A N 1
ATOM 1877 C CA . THR A 1 261 ? -22.580 -18.873 -5.115 1.00 43.16 261 THR A CA 1
ATOM 1878 C C . THR A 1 261 ? -21.644 -20.068 -5.020 1.00 43.16 261 THR A C 1
ATOM 1880 O O . THR A 1 261 ? -20.994 -20.446 -5.988 1.00 43.16 261 THR A O 1
ATOM 1883 N N . GLU A 1 262 ? -21.554 -20.661 -3.820 1.00 47.81 262 GLU A N 1
ATOM 1884 C CA . GLU A 1 262 ? -21.471 -22.112 -3.805 1.00 47.81 262 GLU A CA 1
ATOM 1885 C C . GLU A 1 262 ? -22.705 -22.562 -4.595 1.00 47.81 262 GLU A C 1
ATOM 1887 O O . GLU A 1 262 ? -23.815 -22.118 -4.277 1.00 47.81 262 GLU A O 1
ATOM 1892 N N . PRO A 1 263 ? -22.537 -23.290 -5.711 1.00 53.56 263 PRO A N 1
ATOM 1893 C CA . PRO A 1 263 ? -23.676 -23.741 -6.484 1.00 53.56 263 PRO A CA 1
ATOM 1894 C C . PRO A 1 263 ? -24.563 -24.532 -5.527 1.00 53.56 263 PRO A C 1
ATOM 1896 O O . PRO A 1 263 ? -24.108 -25.502 -4.921 1.00 53.56 263 PRO A O 1
ATOM 1899 N N . ASP A 1 264 ? -25.795 -24.058 -5.342 1.00 59.06 264 ASP A N 1
ATOM 1900 C CA . ASP A 1 264 ? -26.755 -24.709 -4.466 1.00 59.06 264 ASP A CA 1
ATOM 1901 C C . ASP A 1 264 ? -26.830 -26.210 -4.814 1.00 59.06 264 ASP A C 1
ATOM 1903 O O . ASP A 1 264 ? -26.651 -26.630 -5.964 1.00 59.06 264 ASP A O 1
ATOM 1907 N N . GLU A 1 265 ? -27.043 -27.058 -3.806 1.00 61.00 265 GLU A N 1
ATOM 1908 C CA . GLU A 1 265 ? -27.085 -28.517 -3.986 1.00 61.00 265 GLU A CA 1
ATOM 1909 C C . GLU A 1 265 ? -28.103 -28.921 -5.082 1.00 61.00 265 GLU A C 1
ATOM 1911 O O . GLU A 1 265 ? -27.956 -29.947 -5.753 1.00 61.00 265 GLU A O 1
ATOM 1916 N N . ALA A 1 266 ? -29.098 -28.059 -5.333 1.00 60.69 266 ALA A N 1
ATOM 1917 C CA . ALA A 1 266 ? -30.068 -28.159 -6.416 1.00 60.69 266 ALA A CA 1
ATOM 1918 C C . ALA A 1 266 ? -29.450 -27.968 -7.819 1.00 60.69 266 ALA A C 1
ATOM 1920 O O . ALA A 1 266 ? -29.715 -28.776 -8.706 1.00 60.69 266 ALA A O 1
ATOM 1921 N N . SER A 1 267 ? -28.587 -26.977 -8.035 1.00 67.75 267 SER A N 1
ATOM 1922 C CA . SER A 1 267 ? -27.900 -26.704 -9.306 1.00 67.75 267 SER A CA 1
ATOM 1923 C C . SER A 1 267 ? -26.867 -27.778 -9.621 1.00 67.75 267 SER A C 1
ATOM 1925 O O . SER A 1 267 ? -26.771 -28.222 -10.767 1.00 67.75 267 SER A O 1
ATOM 1927 N N . LEU A 1 268 ? -26.145 -28.264 -8.604 1.00 68.25 268 LEU A N 1
ATOM 1928 C CA . LEU A 1 268 ? -25.256 -29.422 -8.748 1.00 68.25 268 LEU A CA 1
ATOM 1929 C C . LEU A 1 268 ? -26.041 -30.699 -9.081 1.00 68.25 268 LEU A C 1
ATOM 1931 O O . LEU A 1 268 ? -25.592 -31.503 -9.899 1.00 68.25 268 LEU A O 1
ATOM 1935 N N . SER A 1 269 ? -27.240 -30.866 -8.514 1.00 70.06 269 SER A N 1
ATOM 1936 C CA . SER A 1 269 ? -28.131 -31.981 -8.852 1.00 70.06 269 SER A CA 1
ATOM 1937 C C . SER A 1 269 ? -28.635 -31.904 -10.296 1.00 70.06 269 SER A C 1
ATOM 1939 O O . SER A 1 269 ? -28.647 -32.923 -10.986 1.00 70.06 269 SER A O 1
ATOM 1941 N N . VAL A 1 270 ? -28.994 -30.712 -10.788 1.00 73.75 270 VAL A N 1
ATOM 1942 C CA . VAL A 1 270 ? -29.415 -30.509 -12.187 1.00 73.75 270 VAL A CA 1
ATOM 1943 C C . VAL A 1 270 ? -28.264 -30.802 -13.154 1.00 73.75 270 VAL A C 1
ATOM 1945 O O . VAL A 1 270 ? -28.456 -31.531 -14.126 1.00 73.75 270 VAL A O 1
ATOM 1948 N N . LEU A 1 271 ? -27.053 -30.317 -12.867 1.00 70.75 271 LEU A N 1
ATOM 1949 C CA . LEU A 1 271 ? -25.868 -30.604 -13.685 1.00 70.75 271 LEU A CA 1
ATOM 1950 C C . LEU A 1 271 ? -25.556 -32.106 -13.736 1.00 70.75 271 LEU A C 1
ATOM 1952 O O . LEU A 1 271 ? -25.303 -32.649 -14.812 1.00 70.75 271 LEU A O 1
ATOM 1956 N N . ARG A 1 272 ? -25.670 -32.805 -12.602 1.00 75.00 272 ARG A N 1
ATOM 1957 C CA . ARG A 1 272 ? -25.486 -34.259 -12.537 1.00 75.00 272 ARG A CA 1
ATOM 1958 C C . ARG A 1 272 ? -26.563 -35.027 -13.315 1.00 75.00 272 ARG A C 1
ATOM 1960 O O . ARG A 1 272 ? -26.263 -36.046 -13.927 1.00 75.00 272 ARG A O 1
ATOM 1967 N N . MET A 1 273 ? -27.805 -34.538 -13.350 1.00 73.56 273 MET A N 1
ATOM 1968 C CA . MET A 1 273 ? -28.878 -35.142 -14.155 1.00 73.56 273 MET A CA 1
ATOM 1969 C C . MET A 1 273 ? -28.647 -35.005 -15.668 1.00 73.56 273 MET A C 1
ATOM 1971 O O . MET A 1 273 ? -29.033 -35.911 -16.410 1.00 73.56 273 MET A O 1
ATOM 1975 N N . VAL A 1 274 ? -28.009 -33.918 -16.127 1.00 80.69 274 VAL A N 1
ATOM 1976 C CA . VAL A 1 274 ? -27.577 -33.764 -17.532 1.00 80.69 274 VAL A CA 1
ATOM 1977 C C . VAL A 1 274 ? -26.454 -34.745 -17.854 1.00 80.69 274 VAL A C 1
ATOM 1979 O O . VAL A 1 274 ? -26.499 -35.413 -18.884 1.00 80.69 274 VAL A O 1
ATOM 1982 N N . GLU A 1 275 ? -25.467 -34.865 -16.964 1.00 75.56 275 GLU A N 1
ATOM 1983 C CA . GLU A 1 275 ? -24.327 -35.771 -17.144 1.00 75.56 275 GLU A CA 1
ATOM 1984 C C . GLU A 1 275 ? -24.759 -37.251 -17.164 1.00 75.56 275 GLU A C 1
ATOM 1986 O O . GLU A 1 275 ? -24.250 -38.044 -17.953 1.00 75.56 275 GLU A O 1
ATOM 1991 N N . GLU A 1 276 ? -25.771 -37.613 -16.369 1.00 81.56 276 GLU A N 1
ATOM 1992 C CA . GLU A 1 276 ? -26.404 -38.941 -16.370 1.00 81.56 276 GLU A CA 1
ATOM 1993 C C . GLU A 1 276 ? -27.403 -39.152 -17.531 1.00 81.56 276 GLU A C 1
ATOM 1995 O O . GLU A 1 276 ? -27.987 -40.231 -17.649 1.00 81.56 276 GLU A O 1
ATOM 2000 N N . GLY A 1 277 ? -27.624 -38.142 -18.385 1.00 77.19 277 GLY A N 1
ATOM 2001 C CA . GLY A 1 277 ? -28.517 -38.208 -19.549 1.00 77.19 277 GLY A CA 1
ATOM 2002 C C . GLY A 1 277 ? -30.011 -38.293 -19.213 1.00 77.19 277 GLY A C 1
ATOM 2003 O O . GLY A 1 277 ? -30.809 -38.691 -20.061 1.00 77.19 277 GLY A O 1
ATOM 2004 N N . LYS A 1 278 ? -30.402 -37.954 -17.979 1.00 77.00 278 LYS A N 1
ATOM 2005 C CA . LYS A 1 278 ? -31.797 -38.017 -17.505 1.00 77.00 278 LYS A CA 1
ATOM 2006 C C . LYS A 1 278 ? -32.641 -36.832 -17.964 1.00 77.00 278 LYS A C 1
ATOM 2008 O O . LYS A 1 278 ? -33.859 -36.960 -18.024 1.00 77.00 278 LYS A O 1
ATOM 2013 N N . ILE A 1 279 ? -31.999 -35.704 -18.260 1.00 81.50 279 ILE A N 1
ATOM 2014 C CA . ILE A 1 279 ? -32.631 -34.485 -18.769 1.00 81.50 279 ILE A CA 1
ATOM 2015 C C . ILE A 1 279 ? -31.815 -33.927 -19.931 1.00 81.50 279 ILE A C 1
ATOM 2017 O O . ILE A 1 279 ? -30.597 -34.109 -20.004 1.00 81.50 279 ILE A O 1
ATOM 2021 N N . THR A 1 280 ? -32.485 -33.234 -20.842 1.00 81.19 280 THR A N 1
ATOM 2022 C CA . THR A 1 280 ? -31.817 -32.543 -21.946 1.00 81.19 280 THR A CA 1
ATOM 2023 C C . THR A 1 280 ? -31.214 -31.207 -21.480 1.00 81.19 280 THR A C 1
ATOM 2025 O O . THR A 1 280 ? -31.700 -30.611 -20.514 1.00 81.19 280 THR A O 1
ATOM 2028 N N . PRO A 1 281 ? -30.182 -30.674 -22.166 1.00 76.19 281 PRO A N 1
ATOM 2029 C CA . PRO A 1 281 ? -29.585 -29.381 -21.816 1.00 76.19 281 PRO A CA 1
ATOM 2030 C C . PRO A 1 281 ? -30.593 -28.219 -21.762 1.00 76.19 281 PRO A C 1
ATOM 2032 O O . PRO A 1 281 ? -30.456 -27.336 -20.921 1.00 76.19 281 PRO A O 1
ATOM 2035 N N . GLY A 1 282 ? -31.635 -28.241 -22.606 1.00 77.31 282 GLY A N 1
ATOM 2036 C CA . GLY A 1 282 ? -32.690 -27.218 -22.604 1.00 77.31 282 GLY A CA 1
ATOM 2037 C C . GLY A 1 282 ? -33.623 -27.290 -21.388 1.00 77.31 282 GLY A C 1
ATOM 2038 O O . GLY A 1 282 ? -34.051 -26.261 -20.873 1.00 77.31 282 GLY A O 1
ATOM 2039 N N . GLU A 1 283 ? -33.897 -28.492 -20.875 1.00 76.75 283 GLU A N 1
ATOM 2040 C CA . GLU A 1 283 ? -34.675 -28.681 -19.640 1.00 76.75 283 GLU A CA 1
ATOM 2041 C C . GLU A 1 283 ? -33.869 -28.278 -18.400 1.00 76.75 283 GLU A C 1
ATOM 2043 O O . GLU A 1 283 ? -34.415 -27.695 -17.462 1.00 76.75 283 GLU A O 1
ATOM 2048 N N . ALA A 1 284 ? -32.559 -28.536 -18.410 1.00 73.12 284 ALA A N 1
ATOM 2049 C CA . ALA A 1 284 ? -31.654 -28.093 -17.356 1.00 73.12 284 ALA A CA 1
ATOM 2050 C C . ALA A 1 284 ? -31.581 -26.562 -17.270 1.00 73.12 284 ALA A C 1
ATOM 2052 O O . ALA A 1 284 ? -31.630 -26.004 -16.175 1.00 73.12 284 ALA A O 1
ATOM 2053 N N . GLU A 1 285 ? -31.532 -25.877 -18.416 1.00 73.69 285 GLU A N 1
ATOM 2054 C CA . GLU A 1 285 ? -31.547 -24.414 -18.478 1.00 73.69 285 GLU A CA 1
ATOM 2055 C C . GLU A 1 285 ? -32.854 -23.837 -17.910 1.00 73.69 285 GLU A C 1
ATOM 2057 O O . GLU A 1 285 ? -32.822 -22.886 -17.127 1.00 73.69 285 GLU A O 1
ATOM 2062 N N . ALA A 1 286 ? -34.001 -24.456 -18.213 1.00 74.62 286 ALA A N 1
ATOM 2063 C CA . ALA A 1 286 ? -35.291 -24.062 -17.649 1.00 74.62 286 ALA A CA 1
ATOM 2064 C C . ALA A 1 286 ? -35.358 -24.261 -16.120 1.00 74.62 286 ALA A C 1
ATOM 2066 O O . ALA A 1 286 ? -35.842 -23.380 -15.405 1.00 74.62 286 ALA A O 1
ATOM 2067 N N . LEU A 1 287 ? -34.835 -25.380 -15.604 1.00 71.69 287 LEU A N 1
ATOM 2068 C CA . LEU A 1 287 ? -34.802 -25.690 -14.168 1.00 71.69 287 LEU A CA 1
ATOM 2069 C C . LEU A 1 287 ? -33.886 -24.746 -13.380 1.00 71.69 287 LEU A C 1
ATOM 2071 O O . LEU A 1 287 ? -34.297 -24.213 -12.348 1.00 71.69 287 LEU A O 1
ATOM 2075 N N . LEU A 1 288 ? -32.674 -24.492 -13.880 1.00 72.69 288 LEU A N 1
ATOM 2076 C CA . LEU A 1 288 ? -31.736 -23.548 -13.263 1.00 72.69 288 LEU A CA 1
ATOM 2077 C C . LEU A 1 288 ? -32.311 -22.127 -13.246 1.00 72.69 288 LEU A C 1
ATOM 2079 O O . LEU A 1 288 ? -32.168 -21.400 -12.264 1.00 72.69 288 LEU A O 1
ATOM 2083 N N . ARG A 1 289 ? -33.024 -21.734 -14.307 1.00 68.81 289 ARG A N 1
ATOM 2084 C CA . ARG A 1 289 ? -33.656 -20.413 -14.406 1.00 68.81 289 ARG A CA 1
ATOM 2085 C C . ARG A 1 289 ? -34.844 -20.250 -13.454 1.00 68.81 289 ARG A C 1
ATOM 2087 O O . ARG A 1 289 ? -35.014 -19.169 -12.890 1.00 68.81 289 ARG A O 1
ATOM 2094 N N . ALA A 1 290 ? -35.625 -21.312 -13.240 1.00 68.31 290 ALA A N 1
ATOM 2095 C CA . ALA A 1 290 ? -36.712 -21.338 -12.260 1.00 68.31 290 ALA A CA 1
ATOM 2096 C C . ALA A 1 290 ? -36.189 -21.260 -10.814 1.00 68.31 290 ALA A C 1
ATOM 2098 O O . ALA A 1 290 ? -36.75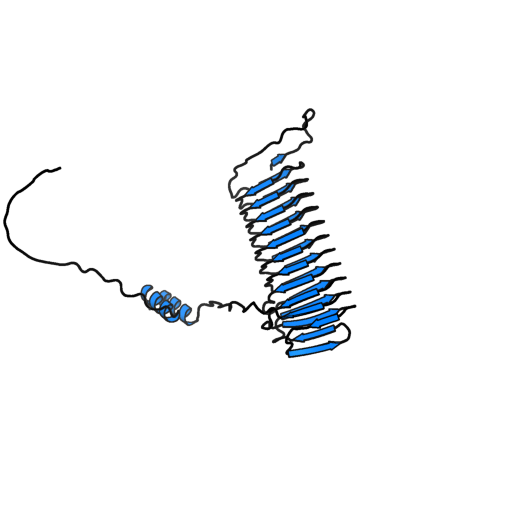0 -20.527 -9.999 1.00 68.31 290 ALA A O 1
ATOM 2099 N N . LEU A 1 291 ? -35.083 -21.950 -10.508 1.00 66.25 291 LEU A N 1
ATOM 2100 C CA . LEU A 1 291 ? -34.397 -21.863 -9.212 1.00 66.25 291 LEU A CA 1
ATOM 2101 C C . LEU A 1 291 ? -33.814 -20.461 -8.957 1.00 66.25 291 LEU A C 1
ATOM 2103 O O . LEU A 1 291 ? -33.880 -19.958 -7.838 1.00 66.25 291 LEU A O 1
ATOM 2107 N N . ALA A 1 292 ? -33.322 -19.791 -10.003 1.00 63.59 292 ALA A N 1
ATOM 2108 C CA . ALA A 1 292 ? -32.755 -18.443 -9.929 1.00 63.59 292 ALA A CA 1
ATOM 2109 C C . ALA A 1 292 ? -33.796 -17.304 -9.804 1.00 63.59 292 ALA A C 1
ATOM 2111 O O . ALA A 1 292 ? -33.412 -16.135 -9.720 1.00 63.59 292 ALA A O 1
ATOM 2112 N N . GLY A 1 293 ? -35.101 -17.608 -9.788 1.00 60.47 293 GLY A N 1
ATOM 2113 C CA . GLY A 1 293 ? -36.166 -16.623 -9.555 1.00 60.47 293 GLY A CA 1
ATOM 2114 C C . GLY A 1 293 ? -36.321 -15.553 -10.646 1.00 60.47 293 GLY A C 1
ATOM 2115 O O . GLY A 1 293 ? -36.825 -14.465 -10.364 1.00 60.47 293 GLY A O 1
ATOM 2116 N N . ALA A 1 294 ? -35.888 -15.823 -11.881 1.00 49.44 294 ALA A N 1
ATOM 2117 C CA . ALA A 1 294 ? -36.033 -14.880 -12.990 1.00 49.44 294 ALA A CA 1
ATOM 2118 C C . ALA A 1 294 ? -37.471 -14.899 -13.560 1.00 49.44 294 ALA A C 1
ATOM 2120 O O . ALA A 1 294 ? -38.004 -15.983 -13.804 1.00 49.44 294 ALA A O 1
ATOM 2121 N N . PRO A 1 295 ? -38.112 -13.738 -13.809 1.00 44.25 295 PRO A N 1
ATOM 2122 C CA . PRO A 1 295 ? -39.415 -13.694 -14.465 1.00 44.25 295 PRO A CA 1
ATOM 2123 C C . PRO A 1 295 ? -39.321 -14.098 -15.946 1.00 44.25 295 PRO A C 1
ATOM 2125 O O . PRO A 1 295 ? -38.371 -13.752 -16.650 1.00 44.25 295 PRO A O 1
ATOM 2128 N N . ASP A 1 296 ? -40.340 -14.835 -16.381 1.00 44.03 296 ASP A N 1
ATOM 2129 C CA . ASP A 1 296 ? -40.513 -15.453 -17.698 1.00 44.03 296 ASP A CA 1
ATOM 2130 C C . ASP A 1 296 ? -40.447 -14.425 -18.853 1.00 44.03 296 ASP A C 1
ATOM 2132 O O . ASP A 1 296 ? -41.155 -13.410 -18.802 1.00 44.03 296 ASP A O 1
ATOM 2136 N N . PRO A 1 297 ? -39.623 -14.618 -19.903 1.00 45.22 297 PRO A N 1
ATOM 2137 C CA . PRO A 1 297 ? -39.704 -13.780 -21.092 1.00 45.22 297 PRO A CA 1
ATOM 2138 C C . PRO A 1 297 ? -40.969 -14.114 -21.897 1.00 45.22 297 PRO A C 1
ATOM 2140 O O . PRO A 1 297 ? -41.240 -15.266 -22.220 1.00 45.22 297 PRO A O 1
ATOM 2143 N N . ALA A 1 298 ? -41.729 -13.075 -22.254 1.00 41.22 298 ALA A N 1
ATOM 2144 C CA . ALA A 1 298 ? -42.932 -13.180 -23.076 1.00 41.22 298 ALA A CA 1
ATOM 2145 C C . ALA A 1 298 ? -42.693 -13.996 -24.370 1.00 41.22 298 ALA A C 1
ATOM 2147 O O . ALA A 1 298 ? -41.635 -13.851 -24.992 1.00 41.22 298 ALA A O 1
ATOM 2148 N N . PRO A 1 299 ? -43.667 -14.815 -24.812 1.00 40.56 299 PRO A N 1
ATOM 2149 C CA . PRO A 1 299 ? -43.463 -15.742 -25.916 1.00 40.56 299 PRO A CA 1
ATOM 2150 C C . PRO A 1 299 ? -43.223 -15.004 -27.237 1.00 40.56 299 PRO A C 1
ATOM 2152 O O . PRO A 1 299 ? -43.998 -14.132 -27.645 1.00 40.56 299 PRO A O 1
ATOM 2155 N N . LEU A 1 300 ? -42.145 -15.396 -27.917 1.00 40.66 300 LEU A N 1
ATOM 2156 C CA . LEU A 1 300 ? -41.889 -15.066 -29.314 1.00 40.66 300 LEU A CA 1
ATOM 2157 C C . LEU A 1 300 ? -43.018 -15.666 -30.163 1.00 40.66 300 LEU A C 1
ATOM 2159 O O . LEU A 1 300 ? -43.269 -16.867 -30.116 1.00 40.66 300 LEU A O 1
ATOM 2163 N N . ARG A 1 301 ? -43.721 -14.814 -30.918 1.00 35.28 301 ARG A N 1
ATOM 2164 C CA . ARG A 1 301 ? -44.700 -15.250 -31.919 1.00 35.28 301 ARG A CA 1
ATOM 2165 C C . ARG A 1 301 ? -43.969 -15.977 -33.045 1.00 35.28 301 ARG A C 1
ATOM 2167 O O . ARG A 1 301 ? -43.172 -15.367 -33.751 1.00 35.28 301 ARG A O 1
ATOM 2174 N N . GLU A 1 302 ? -44.268 -17.259 -33.193 1.00 37.44 302 GLU A N 1
ATOM 2175 C CA . GLU A 1 302 ? -43.910 -18.068 -34.353 1.00 37.44 302 GLU A CA 1
ATOM 2176 C C . GLU A 1 302 ? -44.807 -17.673 -35.537 1.00 37.44 302 GLU A C 1
ATOM 2178 O O . GLU A 1 302 ? -46.024 -17.865 -35.499 1.00 37.44 302 GLU A O 1
ATOM 2183 N N . ASP A 1 303 ? -44.212 -17.107 -36.589 1.00 35.38 303 ASP A N 1
ATOM 2184 C CA . ASP A 1 303 ? -44.864 -16.994 -37.893 1.00 35.38 303 ASP A CA 1
ATOM 2185 C C . ASP A 1 303 ? -44.935 -18.389 -38.530 1.00 35.38 303 ASP A C 1
ATOM 2187 O O . ASP A 1 303 ? -43.920 -19.017 -38.838 1.00 35.38 303 ASP A O 1
ATOM 2191 N N . SER A 1 304 ? -46.162 -18.874 -38.709 1.00 35.72 304 SER A N 1
ATOM 2192 C CA . SER A 1 304 ? -46.484 -20.090 -39.460 1.00 35.72 304 SER A CA 1
ATOM 2193 C C . SER A 1 304 ? -46.519 -19.806 -40.971 1.00 35.72 304 SER A C 1
ATOM 2195 O O . SER A 1 304 ? -47.059 -18.772 -41.370 1.00 35.72 304 SER A O 1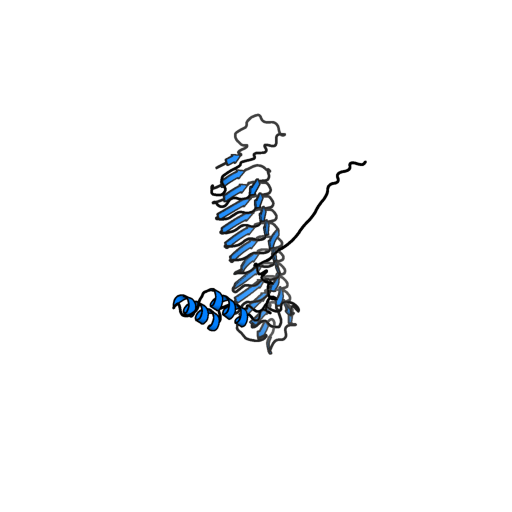
ATOM 2197 N N . PRO A 1 305 ? -46.024 -20.712 -41.834 1.00 55.72 305 PRO A N 1
ATOM 2198 C CA . PRO A 1 305 ? -46.317 -20.707 -43.264 1.00 55.72 305 PRO A CA 1
ATOM 2199 C C . PRO A 1 305 ? -47.477 -21.665 -43.621 1.00 55.72 305 PRO A C 1
ATOM 2201 O O . PRO A 1 305 ? -47.894 -22.467 -42.793 1.00 55.72 305 PRO A O 1
ATOM 2204 N N . GLU A 1 306 ? -47.907 -21.599 -44.892 1.00 39.38 306 GLU A N 1
ATOM 2205 C CA . GLU A 1 306 ? -48.926 -22.417 -45.600 1.00 39.38 306 GLU A CA 1
ATOM 2206 C C . GLU A 1 306 ? -50.393 -21.950 -45.471 1.00 39.38 306 GLU A C 1
ATOM 2208 O O . GLU A 1 306 ? -50.852 -21.582 -44.400 1.00 39.38 306 GLU A O 1
ATOM 2213 N N . ALA A 1 307 ? -51.243 -21.957 -46.502 1.00 38.53 307 ALA A N 1
ATOM 2214 C CA . ALA A 1 307 ? -51.118 -22.149 -47.949 1.00 38.53 307 ALA A CA 1
ATOM 2215 C C . ALA A 1 307 ? -52.478 -21.792 -48.607 1.00 38.53 307 ALA A C 1
ATOM 2217 O O . ALA A 1 307 ? -53.491 -21.643 -47.929 1.00 38.53 307 ALA A O 1
ATOM 2218 N N . ASP A 1 308 ? -52.466 -21.759 -49.943 1.00 37.34 308 ASP A N 1
ATOM 2219 C CA . ASP A 1 308 ? -53.588 -21.943 -50.875 1.00 37.34 308 ASP A CA 1
ATOM 2220 C C . ASP A 1 308 ? -54.558 -20.792 -51.217 1.00 37.34 308 ASP A C 1
ATOM 2222 O O . ASP A 1 308 ? -55.461 -20.417 -50.479 1.00 37.34 308 ASP A O 1
ATOM 2226 N N . GLY A 1 309 ? -54.512 -20.423 -52.506 1.00 35.78 309 GLY A N 1
ATOM 2227 C CA . GLY A 1 309 ? -55.580 -20.915 -53.380 1.00 35.78 309 GLY A CA 1
ATOM 2228 C C . GLY A 1 309 ? -56.413 -19.885 -54.146 1.00 35.78 309 GLY A C 1
ATOM 2229 O O . GLY A 1 309 ? -57.471 -19.480 -53.691 1.00 35.78 309 GLY A O 1
ATOM 2230 N N . LYS A 1 310 ? -56.024 -19.667 -55.413 1.00 38.47 310 LYS A N 1
ATOM 2231 C CA . LYS A 1 310 ? -56.901 -19.472 -56.593 1.00 38.47 310 LYS A CA 1
ATOM 2232 C C . LYS A 1 310 ? -57.855 -18.257 -56.640 1.00 38.47 310 LYS A C 1
ATOM 2234 O O . LYS A 1 310 ? -58.929 -18.262 -56.060 1.00 38.47 310 LYS A O 1
ATOM 2239 N N . ALA A 1 311 ? -57.587 -17.370 -57.604 1.00 38.19 311 ALA A N 1
ATOM 2240 C CA . ALA A 1 311 ? -58.216 -17.363 -58.941 1.00 38.19 311 ALA A CA 1
ATOM 2241 C C . ALA A 1 311 ? -58.594 -15.956 -59.436 1.00 38.19 311 ALA A C 1
ATOM 2243 O O . ALA A 1 311 ? -59.260 -15.216 -58.728 1.00 38.19 311 ALA A O 1
ATOM 2244 N N . ALA A 1 312 ? -58.274 -15.726 -60.721 1.00 39.38 312 ALA A N 1
ATOM 2245 C CA . ALA A 1 312 ? -58.871 -14.768 -61.664 1.00 39.38 312 ALA A CA 1
ATOM 2246 C C . ALA A 1 312 ? -58.764 -13.274 -61.294 1.00 39.38 312 ALA A C 1
ATOM 2248 O O . ALA A 1 312 ? -59.071 -12.855 -60.196 1.00 39.38 312 ALA A O 1
ATOM 2249 N N . GLY A 1 313 ? -58.374 -12.360 -62.170 1.00 35.25 313 GLY A N 1
ATOM 2250 C CA . GLY A 1 313 ? -58.239 -12.354 -63.620 1.00 35.25 313 GLY A CA 1
ATOM 2251 C C . GLY A 1 313 ? -58.314 -10.886 -64.058 1.00 35.25 313 GLY A C 1
ATOM 2252 O O . GLY A 1 313 ? -58.903 -10.087 -63.338 1.00 35.25 313 GLY A O 1
ATOM 2253 N N . SER A 1 314 ? -57.766 -10.563 -65.239 1.00 38.81 314 SER A N 1
ATOM 2254 C CA . SER A 1 314 ? -57.825 -9.249 -65.926 1.00 38.81 314 SER A CA 1
ATOM 2255 C C . SER A 1 314 ? -57.204 -8.068 -65.154 1.00 38.81 314 SER A C 1
ATOM 2257 O O . SER A 1 314 ? -57.324 -7.968 -63.948 1.00 38.81 314 SER A O 1
ATOM 2259 N N . GLY A 1 315 ? -56.503 -7.104 -65.729 1.00 36.88 315 GLY A N 1
ATOM 2260 C CA . GLY A 1 315 ? -56.216 -6.703 -67.095 1.00 36.88 315 GLY A CA 1
ATOM 2261 C C . GLY A 1 315 ? -55.582 -5.301 -67.016 1.00 36.88 315 GLY A C 1
ATOM 2262 O O . GLY A 1 315 ? -55.734 -4.631 -66.001 1.00 36.88 315 GLY A O 1
ATOM 2263 N N . GLN A 1 316 ? -54.923 -4.886 -68.101 1.00 42.84 316 GLN A N 1
ATOM 2264 C CA . GLN A 1 316 ? -54.551 -3.498 -68.445 1.00 42.84 316 GLN A CA 1
ATOM 2265 C C . GLN A 1 316 ? -53.453 -2.834 -67.589 1.00 42.84 316 GLN A C 1
ATOM 2267 O O . GLN A 1 316 ? -53.542 -2.703 -66.378 1.00 42.84 316 GLN A O 1
ATOM 2272 N N . GLU A 1 317 ? -52.281 -2.569 -68.176 1.00 44.28 317 GLU A N 1
ATOM 2273 C CA . GLU A 1 317 ? -51.951 -1.322 -68.900 1.00 44.28 317 GLU A CA 1
ATOM 2274 C C . GLU A 1 317 ? -52.123 -0.062 -68.043 1.00 44.28 317 GLU A C 1
ATOM 2276 O O . GLU A 1 317 ? -53.243 0.368 -67.797 1.00 44.28 317 GLU A O 1
ATOM 2281 N N . ALA A 1 318 ? -51.002 0.564 -67.667 1.00 42.78 318 ALA A N 1
ATOM 2282 C CA . ALA A 1 318 ? -50.685 1.949 -68.031 1.00 42.78 318 ALA A CA 1
ATOM 2283 C C . ALA A 1 318 ? -49.462 2.448 -67.244 1.00 42.78 318 ALA A C 1
ATOM 2285 O O . ALA A 1 318 ? -49.504 2.657 -66.035 1.00 42.78 318 ALA A O 1
ATOM 2286 N N . THR A 1 319 ? -48.379 2.716 -67.970 1.00 49.06 319 THR A N 1
ATOM 2287 C CA . THR A 1 319 ? -47.462 3.824 -67.667 1.00 49.06 319 THR A CA 1
ATOM 2288 C C . THR A 1 319 ? -48.280 5.128 -67.620 1.00 49.06 319 THR A C 1
ATOM 2290 O O . THR A 1 319 ? -49.245 5.253 -68.378 1.00 49.06 319 THR A O 1
ATOM 2293 N N . PRO A 1 320 ? -47.893 6.142 -66.829 1.00 59.12 320 PRO A N 1
ATOM 2294 C CA . PRO A 1 320 ? -47.085 7.183 -67.462 1.00 59.12 320 PRO A CA 1
ATOM 2295 C C . PRO A 1 320 ? -46.032 7.842 -66.557 1.00 59.12 320 PRO A C 1
ATOM 2297 O O . PRO A 1 320 ? -46.013 7.725 -65.337 1.00 59.12 320 PRO A O 1
ATOM 2300 N N . GLN A 1 321 ? -45.149 8.546 -67.258 1.00 46.62 321 GLN A N 1
ATOM 2301 C CA . GLN A 1 321 ? -44.181 9.532 -66.795 1.00 46.62 321 GLN A CA 1
ATOM 2302 C C . GLN A 1 321 ? -44.830 10.754 -66.117 1.00 46.62 321 GLN A C 1
ATOM 2304 O O . GLN A 1 321 ? -45.992 11.069 -66.367 1.00 46.62 321 GLN A O 1
ATOM 2309 N N . GLY A 1 322 ? -43.996 11.511 -65.398 1.00 51.31 322 GLY A N 1
ATOM 2310 C CA . GLY A 1 322 ? -44.212 12.903 -64.977 1.00 51.31 322 GLY A CA 1
ATOM 2311 C C . GLY A 1 322 ? -43.846 13.062 -63.499 1.00 51.31 322 GLY A C 1
ATOM 2312 O O . GLY A 1 322 ? -44.452 12.407 -62.664 1.00 51.31 322 GLY A O 1
ATOM 2313 N N . THR A 1 323 ? -42.861 13.859 -63.086 1.00 51.94 323 THR A N 1
ATOM 2314 C CA . THR A 1 323 ? -42.302 15.093 -63.668 1.00 51.94 323 THR A CA 1
ATOM 2315 C C . THR A 1 323 ? -40.883 15.293 -63.151 1.00 51.94 323 THR A C 1
ATOM 2317 O O . THR A 1 323 ? -40.621 14.828 -62.020 1.00 51.94 323 THR A O 1
#

Sequence (323 aa):
KIIVDRAGCRGWSAERQVDVELRIPRSADLEVETGGPGPVTVSGIRGSIRLATGQGDISVRETAGSLIVETGSGNVLAESCQGALELAAGQGAVTLKGARGNFNLETGSGSLTLADLAGNLEAEAGSGRVRISRIRGDLKLDCGSGDVILEGVASRRLEVETGSGDVGVEGYPLPDARWEVATGSGDVRLAIPAASDCRLSVETGSGRIDCRLPLRTREEGPGCLQGVLNRPDAAVEVLTGSGNVVLEARPDFAPVPERETEPDEASLSVLRMVEEGKITPGEAEALLRALAGAPDPAPLREDSPEADGKAAGSGQEATPQGT